Protein AF-A0A679FRN0-F1 (afdb_monomer_lite)

Sequence (194 aa):
MDNYRKKMFRGAKIEDCILEFENNERQAKIKKEEVKDKCEKRFYEGLSLAYRLVSQKLRWEFDYKKEEWEKNIVNKIEKIIKQIEEFELNSSSQKPIIELEKEHNIPISLQVGQYKGMALGYSSIRNKLEKELSQRRGKEKIGEIIADCIDEFEFISDYYRKEIEKAEDDFIKGFLGGNLIAYQNVLKQLKLEV

pLDDT: mean 76.05, std 15.05, range [35.38, 95.44]

Secondary structure (DSSP, 8-state):
-------EETTEEHHHHHHHHHHHHHHHHHHHHH---HHHHHHHHHHHHHHHHHHHHHHHHHT---HHHHHHHHHHHHHHHHHHHHHHHHTTTS--S------TTS-HHHHHHHHHHHHHHHHHHHHHHHHHHHHHBTTB-HHHHHHHHHHHHHHHHHHHHHHHHH--SHHHHHHHHHHHHHHHHHHHHHHT--

Structure (mmCIF, N/CA/C/O backbone):
data_AF-A0A679FRN0-F1
#
_entry.id   AF-A0A679FRN0-F1
#
loop_
_atom_site.group_PDB
_atom_site.id
_atom_site.type_symbol
_atom_site.label_atom_id
_atom_site.label_alt_id
_atom_site.label_comp_id
_atom_site.label_asym_id
_atom_site.label_entity_id
_atom_site.label_seq_id
_atom_site.pdbx_PDB_ins_code
_atom_site.Cartn_x
_atom_site.Cartn_y
_atom_site.Cartn_z
_atom_site.occupancy
_atom_site.B_iso_or_equiv
_atom_site.auth_seq_id
_atom_site.auth_comp_id
_atom_site.auth_asym_id
_atom_site.auth_atom_id
_atom_site.pdbx_PDB_model_num
ATOM 1 N N . MET A 1 1 ? -23.141 13.955 23.562 1.00 35.38 1 MET A N 1
ATOM 2 C CA . MET A 1 1 ? -22.957 12.506 23.841 1.00 35.38 1 MET A CA 1
ATOM 3 C C . MET A 1 1 ? -23.678 11.799 22.714 1.00 35.38 1 MET A C 1
ATOM 5 O O . MET A 1 1 ? -24.841 11.446 22.857 1.00 35.38 1 MET A O 1
ATOM 9 N N . ASP A 1 2 ? -23.037 11.696 21.556 1.00 36.91 2 ASP A N 1
ATOM 10 C CA . ASP A 1 2 ? -23.774 11.442 20.321 1.00 36.91 2 ASP A CA 1
ATOM 11 C C . ASP A 1 2 ? -23.475 10.049 19.794 1.00 36.91 2 ASP A C 1
ATOM 13 O O . ASP A 1 2 ? -22.492 9.787 19.112 1.00 36.91 2 ASP A O 1
ATOM 17 N N . ASN A 1 3 ? -24.362 9.149 20.215 1.00 39.47 3 ASN A N 1
ATOM 18 C CA . ASN A 1 3 ? -24.897 8.043 19.435 1.00 39.47 3 ASN A CA 1
ATOM 19 C C . ASN A 1 3 ? -23.865 7.229 18.632 1.00 39.47 3 ASN A C 1
ATOM 21 O O . ASN A 1 3 ? -23.936 7.116 17.407 1.00 39.47 3 ASN A O 1
ATOM 25 N N . TYR A 1 4 ? -22.958 6.570 19.361 1.00 48.25 4 TYR A N 1
ATOM 26 C CA . TYR A 1 4 ? -22.312 5.333 18.920 1.00 48.25 4 TYR A CA 1
ATOM 27 C C . TYR A 1 4 ? -23.417 4.317 18.583 1.00 48.25 4 TYR A C 1
ATOM 29 O O . TYR A 1 4 ? -23.874 3.559 19.443 1.00 48.25 4 TYR A O 1
ATOM 37 N N . ARG A 1 5 ? -23.911 4.307 17.338 1.00 45.19 5 ARG A N 1
ATOM 38 C CA . ARG A 1 5 ? -24.699 3.178 16.834 1.00 45.19 5 ARG A CA 1
ATOM 39 C C . ARG A 1 5 ? -23.774 1.969 16.898 1.00 45.19 5 ARG A C 1
ATOM 41 O O . ARG A 1 5 ? -22.944 1.796 16.013 1.00 45.19 5 ARG A O 1
ATOM 48 N N . LYS A 1 6 ? -23.908 1.168 17.960 1.00 54.50 6 LYS A N 1
ATOM 49 C CA . LYS A 1 6 ? -23.247 -0.128 18.145 1.00 54.50 6 LYS A CA 1
ATOM 50 C C . LYS A 1 6 ? -23.623 -1.026 16.974 1.00 54.50 6 LYS A C 1
ATOM 52 O O . LYS A 1 6 ? -24.604 -1.765 17.031 1.00 54.50 6 LYS A O 1
ATOM 57 N N . LYS A 1 7 ? -22.884 -0.914 15.873 1.00 62.53 7 LYS A N 1
ATOM 58 C CA . LYS A 1 7 ? -23.009 -1.834 14.754 1.00 62.53 7 LYS A CA 1
ATOM 59 C C . LYS A 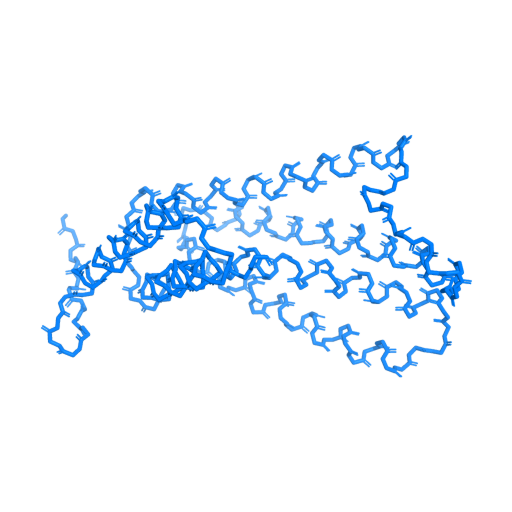1 7 ? -22.523 -3.189 15.273 1.00 62.53 7 LYS A C 1
ATOM 61 O O . LYS A 1 7 ? -21.458 -3.292 15.883 1.00 62.53 7 LYS A O 1
ATOM 66 N N . MET A 1 8 ? -23.367 -4.200 15.119 1.00 61.75 8 MET A N 1
ATOM 67 C CA . MET A 1 8 ? -23.075 -5.571 15.518 1.00 61.75 8 MET A CA 1
ATOM 68 C C . MET A 1 8 ? -22.690 -6.362 14.272 1.00 61.75 8 MET A C 1
ATOM 70 O O . MET A 1 8 ? -23.358 -6.255 13.244 1.00 61.75 8 MET A O 1
ATOM 74 N N . PHE A 1 9 ? -21.644 -7.174 14.362 1.00 60.06 9 PHE A N 1
ATOM 75 C CA . PHE A 1 9 ? -21.277 -8.138 13.334 1.00 60.06 9 PHE A CA 1
ATOM 76 C C . PHE A 1 9 ? -21.664 -9.527 13.835 1.00 60.06 9 PHE A C 1
ATOM 78 O O . PHE A 1 9 ? -21.111 -10.015 14.817 1.00 60.06 9 PHE A O 1
ATOM 85 N N . ARG A 1 10 ? -22.670 -10.146 13.200 1.00 64.44 10 ARG A N 1
ATOM 86 C CA . ARG A 1 10 ? -23.194 -11.479 13.574 1.00 64.44 10 ARG A CA 1
ATOM 87 C C . ARG A 1 10 ? -23.551 -11.626 15.068 1.00 64.44 10 ARG A C 1
ATOM 89 O O . ARG A 1 10 ? -23.379 -12.691 15.645 1.00 64.44 10 ARG A O 1
ATOM 96 N N . GLY A 1 11 ? -24.045 -10.553 15.691 1.00 66.75 11 GLY A N 1
ATOM 97 C CA . GLY A 1 11 ? -24.430 -10.534 17.110 1.00 66.75 11 GLY A CA 1
ATOM 98 C C . GLY A 1 11 ? -23.310 -10.167 18.093 1.00 66.75 11 GLY A C 1
ATOM 99 O O . GLY A 1 11 ? -23.603 -9.935 19.261 1.00 66.75 11 GLY A O 1
ATOM 100 N N . ALA A 1 12 ? -22.059 -10.036 17.639 1.00 72.69 12 ALA A N 1
ATOM 101 C CA . ALA A 1 12 ? -20.957 -9.496 18.435 1.00 72.69 12 ALA A CA 1
ATOM 102 C C . ALA A 1 12 ? -20.813 -7.983 18.210 1.00 72.69 12 ALA A C 1
ATOM 104 O O . ALA A 1 12 ? -21.045 -7.486 17.102 1.00 72.69 12 ALA A O 1
ATOM 105 N N . LYS A 1 13 ? -20.427 -7.224 19.243 1.00 76.88 13 LYS A N 1
ATOM 106 C CA . LYS A 1 13 ? -20.098 -5.805 19.052 1.00 76.88 13 LYS A CA 1
ATOM 107 C C . LYS A 1 13 ? -18.796 -5.705 18.275 1.00 76.88 13 LYS A C 1
ATOM 109 O O . LYS A 1 13 ? -17.812 -6.353 18.610 1.00 76.88 13 LYS A O 1
ATOM 114 N N . ILE A 1 14 ? -18.783 -4.844 17.268 1.00 74.88 14 ILE A N 1
ATOM 115 C CA . ILE A 1 14 ? -17.620 -4.686 16.389 1.00 74.88 14 ILE A CA 1
ATOM 116 C C . ILE A 1 14 ? -16.422 -4.111 17.142 1.00 74.88 14 ILE A C 1
ATOM 118 O O . ILE A 1 14 ? -15.292 -4.493 16.867 1.00 74.88 14 ILE A O 1
ATOM 122 N N . GLU A 1 15 ? -16.685 -3.274 18.144 1.00 71.50 15 GLU A N 1
ATOM 123 C CA . GLU A 1 15 ? -15.720 -2.849 19.163 1.00 71.50 15 GLU A CA 1
ATOM 124 C C . GLU A 1 15 ? -14.961 -4.031 19.777 1.00 71.50 15 GLU A C 1
ATOM 126 O O . GLU A 1 15 ? -13.731 -4.057 19.757 1.00 71.50 15 GLU A O 1
ATOM 131 N N . ASP A 1 16 ? -15.703 -5.021 20.273 1.00 78.38 16 ASP A N 1
ATOM 132 C CA . ASP A 1 16 ? -15.145 -6.185 20.956 1.00 78.38 16 ASP A CA 1
ATOM 133 C C . ASP A 1 16 ? -14.341 -7.041 19.963 1.00 78.38 16 ASP A C 1
ATOM 135 O O . ASP A 1 16 ? -13.221 -7.446 20.267 1.00 78.38 16 ASP A O 1
ATOM 139 N N . CYS A 1 17 ? -14.843 -7.214 18.732 1.00 81.69 17 CYS A N 1
ATOM 140 C CA . CYS A 1 17 ? -14.116 -7.915 17.669 1.00 81.69 17 CYS A CA 1
ATOM 141 C C . CYS A 1 17 ? -12.803 -7.211 17.294 1.00 81.69 17 CYS A C 1
ATOM 143 O O . CYS A 1 17 ? -11.773 -7.863 17.139 1.00 81.69 17 CYS A O 1
ATOM 145 N N . ILE A 1 18 ? -12.811 -5.882 17.149 1.00 80.88 18 ILE A N 1
ATOM 146 C CA . ILE A 1 18 ? -11.605 -5.105 16.832 1.00 80.88 18 ILE A CA 1
ATOM 147 C C . ILE A 1 18 ? -10.568 -5.266 17.948 1.00 80.88 18 ILE A C 1
ATOM 149 O O . ILE A 1 18 ? -9.398 -5.516 17.655 1.00 80.88 18 ILE A O 1
ATOM 153 N N . LEU A 1 19 ? -10.986 -5.155 19.212 1.00 82.12 19 LEU A N 1
ATOM 154 C CA . LEU A 1 19 ? -10.101 -5.323 20.368 1.00 82.12 19 LEU A CA 1
ATOM 155 C C . LEU A 1 19 ? -9.529 -6.742 20.455 1.00 82.12 19 LEU A C 1
ATOM 157 O O . LEU A 1 19 ? -8.352 -6.912 20.774 1.00 82.12 19 LEU A O 1
ATOM 161 N N . GLU A 1 20 ? -10.333 -7.754 20.137 1.00 86.44 20 GLU A N 1
ATOM 162 C CA . GLU A 1 20 ? -9.897 -9.147 20.099 1.00 86.44 20 GLU A CA 1
ATOM 163 C C . GLU A 1 20 ? -8.847 -9.379 19.005 1.00 86.44 20 GLU A C 1
ATOM 165 O O . GLU A 1 20 ? -7.795 -9.964 19.273 1.00 86.44 20 GLU A O 1
ATOM 170 N N . PHE A 1 21 ? -9.064 -8.851 17.797 1.00 87.75 21 PHE A N 1
ATOM 171 C CA . PHE A 1 21 ? -8.076 -8.934 16.721 1.00 87.75 21 PHE A CA 1
ATOM 172 C C . PHE A 1 21 ? -6.778 -8.195 17.063 1.00 87.75 21 PHE A C 1
ATOM 174 O O . PHE A 1 21 ? -5.697 -8.712 16.793 1.00 87.75 21 PHE A O 1
ATOM 181 N N . GLU A 1 22 ? -6.846 -7.035 17.715 1.00 84.62 22 GLU A N 1
ATOM 182 C CA . GLU A 1 22 ? -5.648 -6.326 18.188 1.00 84.62 22 GLU A CA 1
ATOM 183 C C . GLU A 1 22 ? -4.901 -7.094 19.279 1.00 84.62 22 GLU A C 1
ATOM 185 O O . GLU A 1 22 ? -3.668 -7.109 19.305 1.00 84.62 22 GLU A O 1
ATOM 190 N N . ASN A 1 23 ? -5.627 -7.752 20.182 1.00 88.44 23 ASN A N 1
ATOM 191 C CA . ASN A 1 23 ? -5.014 -8.614 21.182 1.00 88.44 23 ASN A CA 1
ATOM 192 C C . ASN A 1 23 ? -4.315 -9.807 20.515 1.00 88.44 23 ASN A C 1
ATOM 194 O O . ASN A 1 23 ? -3.153 -10.084 20.812 1.00 88.44 23 ASN A O 1
ATOM 198 N N . ASN A 1 24 ? -4.973 -10.455 19.555 1.00 88.62 24 ASN A N 1
ATOM 199 C CA . ASN A 1 24 ? -4.410 -11.577 18.807 1.00 88.62 24 ASN A CA 1
ATOM 200 C C . ASN A 1 24 ? -3.200 -11.162 17.954 1.00 88.62 24 ASN A C 1
ATOM 202 O O . ASN A 1 24 ? -2.227 -11.914 17.872 1.00 88.62 24 ASN A O 1
ATOM 206 N N . GLU A 1 25 ? -3.194 -9.946 17.395 1.00 88.69 25 GLU A N 1
ATOM 207 C CA . GLU A 1 25 ? -2.018 -9.366 16.736 1.00 88.69 25 GLU A CA 1
ATOM 208 C C . GLU A 1 25 ? -0.831 -9.263 17.707 1.00 88.69 25 GLU A C 1
ATOM 210 O O . GLU A 1 25 ? 0.280 -9.673 17.357 1.00 88.69 25 GLU A O 1
ATOM 215 N N . ARG A 1 26 ? -1.040 -8.732 18.922 1.00 87.00 26 ARG A N 1
ATOM 216 C CA . ARG A 1 26 ? 0.028 -8.611 19.934 1.00 87.00 26 ARG A CA 1
ATOM 217 C C . ARG A 1 26 ? 0.546 -9.975 20.369 1.00 87.00 26 ARG A C 1
ATOM 219 O O . ARG A 1 26 ? 1.755 -10.162 20.434 1.00 87.00 26 ARG A O 1
ATOM 226 N N . GLN A 1 27 ? -0.349 -10.931 20.604 1.00 88.38 27 GLN A N 1
ATOM 227 C CA . GLN A 1 27 ? 0.035 -12.298 20.958 1.00 88.38 27 GLN A CA 1
ATOM 228 C C . GLN A 1 27 ? 0.845 -12.964 19.839 1.00 88.38 27 GLN A C 1
ATOM 230 O O . GLN A 1 27 ? 1.837 -13.632 20.115 1.00 88.38 27 GLN A O 1
ATOM 235 N N . ALA A 1 28 ? 0.487 -12.736 18.571 1.00 87.31 28 ALA A N 1
ATOM 236 C CA . ALA A 1 28 ? 1.267 -13.225 17.436 1.00 87.31 28 ALA A CA 1
ATOM 237 C C . ALA A 1 28 ? 2.674 -12.599 17.382 1.00 87.31 28 ALA A C 1
ATOM 239 O O . ALA A 1 28 ? 3.635 -13.300 17.075 1.00 87.31 28 ALA A O 1
ATOM 240 N N . LYS A 1 29 ? 2.824 -11.313 17.733 1.00 86.44 29 LYS A N 1
ATOM 241 C CA . LYS A 1 29 ? 4.143 -10.657 17.821 1.00 86.44 29 LYS A CA 1
ATOM 242 C C . LYS A 1 29 ? 5.004 -11.223 18.947 1.00 86.44 29 LYS A C 1
ATOM 244 O O . LYS A 1 29 ? 6.162 -11.533 18.700 1.00 86.44 29 LYS A O 1
ATOM 249 N N . ILE A 1 30 ? 4.432 -11.420 20.133 1.00 88.19 30 ILE A N 1
ATOM 250 C CA . ILE A 1 30 ? 5.143 -12.020 21.273 1.00 88.19 30 ILE A CA 1
ATOM 251 C C . ILE A 1 30 ? 5.619 -13.431 20.904 1.00 88.19 30 ILE A C 1
ATOM 253 O O . ILE A 1 30 ? 6.802 -13.740 21.011 1.00 88.19 30 ILE A O 1
ATOM 257 N N . LYS A 1 31 ? 4.735 -14.258 20.333 1.00 87.12 31 LYS A N 1
ATOM 258 C CA . LYS A 1 31 ? 5.096 -15.614 19.889 1.00 87.12 31 LYS A CA 1
ATOM 259 C C . LYS A 1 31 ? 6.160 -15.620 18.791 1.00 87.12 31 LYS A C 1
ATOM 261 O O . LYS A 1 31 ? 7.028 -16.486 18.792 1.00 87.12 31 LYS A O 1
ATOM 266 N N . LYS A 1 32 ? 6.148 -14.645 17.874 1.00 85.75 32 LYS A N 1
ATOM 267 C CA . LYS A 1 32 ? 7.213 -14.481 16.868 1.00 85.75 32 LYS A CA 1
ATOM 268 C C . LYS A 1 32 ? 8.586 -14.268 17.521 1.00 85.75 32 LYS A C 1
ATOM 270 O O . LYS A 1 32 ? 9.586 -14.750 16.987 1.00 85.75 32 LYS A O 1
ATOM 275 N N . GLU A 1 33 ? 8.646 -13.535 18.630 1.00 84.75 33 GLU A N 1
A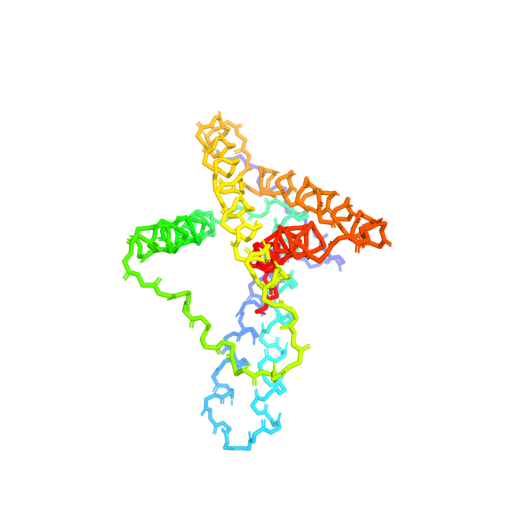TOM 276 C CA . GLU A 1 33 ? 9.892 -13.250 19.352 1.00 84.75 33 GLU A CA 1
ATOM 277 C C . GLU A 1 33 ? 10.389 -14.455 20.165 1.00 84.75 33 GLU A C 1
ATOM 279 O O . GLU A 1 33 ? 11.595 -14.698 20.218 1.00 84.75 33 GLU A O 1
ATOM 284 N N . GLU A 1 34 ? 9.478 -15.248 20.733 1.00 87.06 34 GLU A N 1
ATOM 285 C CA . GLU A 1 34 ? 9.798 -16.438 21.541 1.00 87.06 34 GLU A CA 1
ATOM 286 C C . GLU A 1 34 ? 10.285 -17.635 20.707 1.00 87.06 34 GLU A C 1
ATOM 288 O O . GLU A 1 34 ? 11.082 -18.460 21.164 1.00 87.06 34 GLU A O 1
ATOM 293 N N . VAL A 1 35 ? 9.815 -17.739 19.467 1.00 86.38 35 VAL A N 1
ATOM 294 C CA . VAL A 1 35 ? 10.106 -18.863 18.576 1.00 86.38 35 VAL A CA 1
ATOM 295 C C . VAL A 1 35 ? 11.519 -18.760 18.002 1.00 86.38 35 VAL A C 1
ATOM 297 O O . VAL A 1 35 ? 11.954 -17.705 17.544 1.00 86.38 35 VAL A O 1
ATOM 300 N N . LYS A 1 36 ? 12.249 -19.882 17.962 1.00 80.62 36 LYS A N 1
ATOM 301 C CA . LYS A 1 36 ? 13.586 -19.961 17.339 1.00 80.62 36 LYS A CA 1
ATOM 302 C C . LYS A 1 36 ? 13.542 -20.405 15.877 1.00 80.62 36 LYS A C 1
ATOM 304 O O . LYS A 1 36 ? 14.418 -20.009 15.109 1.00 80.62 36 LYS A O 1
ATOM 309 N N . ASP A 1 37 ? 12.530 -21.183 15.494 1.00 91.00 37 ASP A N 1
ATOM 310 C CA . ASP A 1 37 ? 12.390 -21.703 14.136 1.00 91.00 37 ASP A CA 1
ATOM 311 C C . ASP A 1 37 ? 11.988 -20.618 13.118 1.00 91.00 37 ASP A C 1
ATOM 313 O O . ASP A 1 37 ? 11.179 -19.726 13.384 1.00 91.00 37 ASP A O 1
ATOM 317 N N . LYS A 1 38 ? 12.567 -20.690 11.916 1.00 85.19 38 LYS A N 1
ATOM 318 C CA . LYS A 1 38 ? 12.371 -19.688 10.859 1.00 85.19 38 LYS A CA 1
ATOM 319 C C . LYS A 1 38 ? 11.006 -19.821 10.177 1.00 85.19 38 LYS A C 1
ATOM 321 O O . LYS A 1 38 ? 10.452 -18.801 9.760 1.00 85.19 38 LYS A O 1
ATOM 326 N N . CYS A 1 39 ? 10.470 -21.035 10.043 1.00 83.75 39 CYS A N 1
ATOM 327 C CA . CYS A 1 39 ? 9.163 -21.248 9.420 1.00 83.75 39 CYS A CA 1
ATOM 328 C C . CYS A 1 39 ? 8.045 -20.784 10.350 1.00 83.75 39 CYS A C 1
ATOM 330 O O . CYS A 1 39 ? 7.174 -20.022 9.927 1.00 83.75 39 CYS A O 1
ATOM 332 N N . GLU A 1 40 ? 8.120 -21.143 11.628 1.00 83.56 40 GLU A N 1
ATOM 333 C CA . GLU A 1 40 ? 7.159 -20.675 12.626 1.00 83.56 40 GLU A CA 1
ATOM 334 C C . GLU A 1 40 ? 7.191 -19.146 12.792 1.00 83.56 40 GLU A C 1
ATOM 336 O O . GLU A 1 40 ? 6.134 -18.517 12.856 1.00 83.56 40 GLU A O 1
ATOM 341 N N . LYS A 1 41 ? 8.367 -18.501 12.744 1.00 84.69 41 LYS A N 1
ATOM 342 C CA . LYS A 1 41 ? 8.452 -17.026 12.727 1.00 84.69 41 LYS A CA 1
ATOM 343 C C . LYS A 1 41 ? 7.660 -16.393 11.586 1.00 84.69 41 LYS A C 1
ATOM 345 O O . LYS A 1 41 ? 6.948 -15.415 11.809 1.00 84.69 41 LYS A O 1
ATOM 350 N N . ARG A 1 42 ? 7.777 -16.944 10.373 1.00 80.69 42 ARG A N 1
ATOM 351 C CA . ARG A 1 42 ? 7.035 -16.464 9.195 1.00 80.69 42 ARG A CA 1
ATOM 352 C C . ARG A 1 42 ? 5.535 -16.707 9.332 1.00 80.69 42 ARG A C 1
ATOM 354 O O . ARG A 1 42 ? 4.742 -15.865 8.925 1.00 80.69 42 ARG A O 1
ATOM 361 N N . PHE A 1 43 ? 5.144 -17.823 9.939 1.00 87.25 43 PHE A N 1
ATOM 362 C CA . PHE A 1 43 ? 3.744 -18.114 10.228 1.00 87.25 43 PHE A CA 1
ATOM 363 C C . PHE A 1 43 ? 3.134 -17.083 11.192 1.00 87.25 43 PHE A C 1
ATOM 365 O O . PHE A 1 43 ? 2.089 -16.504 10.892 1.00 87.25 43 PHE A O 1
ATOM 372 N N . TYR A 1 44 ? 3.812 -16.780 12.304 1.00 85.94 44 TYR A N 1
ATOM 373 C CA . TYR A 1 44 ? 3.351 -15.762 13.257 1.00 85.94 44 TYR A CA 1
ATOM 374 C C . TYR A 1 44 ? 3.365 -14.344 12.678 1.00 85.94 44 TYR A C 1
ATOM 376 O O . TYR A 1 44 ? 2.500 -13.532 13.005 1.00 85.94 44 TYR A O 1
ATOM 384 N N . GLU A 1 45 ? 4.298 -14.050 11.777 1.00 81.88 45 GLU A N 1
ATOM 385 C CA . GLU A 1 45 ? 4.303 -12.808 11.006 1.00 81.88 45 GLU A CA 1
ATOM 386 C C . GLU A 1 45 ? 3.077 -12.692 10.089 1.00 81.88 45 GLU A C 1
ATOM 388 O O . GLU A 1 45 ? 2.393 -11.668 10.119 1.00 81.88 45 GLU A O 1
ATOM 393 N N . GLY A 1 46 ? 2.737 -13.760 9.360 1.00 84.19 46 GLY A N 1
ATOM 394 C CA . GLY A 1 46 ? 1.524 -13.826 8.543 1.00 84.19 46 GLY A CA 1
ATOM 395 C C . GLY A 1 46 ? 0.241 -13.693 9.369 1.00 84.19 46 GLY A C 1
ATOM 396 O O . GLY A 1 46 ? -0.664 -12.952 8.990 1.00 84.19 46 GLY A O 1
ATOM 397 N N . LEU A 1 47 ? 0.176 -14.336 10.539 1.00 86.88 47 LEU A N 1
ATOM 398 C CA . LEU A 1 47 ? -0.953 -14.198 11.464 1.00 86.88 47 LEU A CA 1
ATOM 399 C C . LEU A 1 47 ? -1.094 -12.776 12.009 1.00 86.88 47 LEU A C 1
ATOM 401 O O . LEU A 1 47 ? -2.198 -12.233 12.034 1.00 86.88 47 LEU A O 1
ATOM 405 N N . SER A 1 48 ? 0.012 -12.156 12.4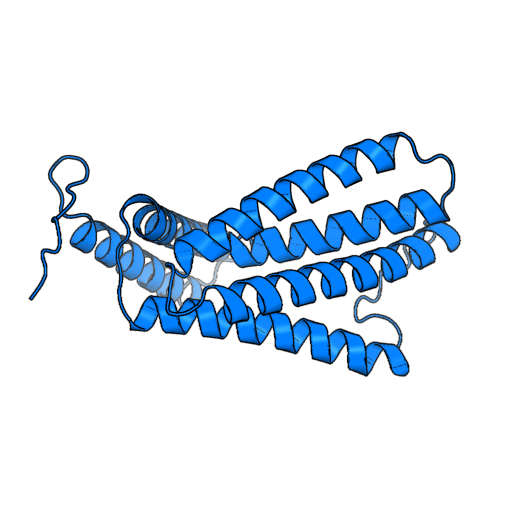31 1.00 86.69 48 SER A N 1
ATOM 406 C CA . SER A 1 48 ? 0.002 -10.771 12.914 1.00 86.69 48 SER A CA 1
ATOM 407 C C . SER A 1 48 ? -0.515 -9.827 11.829 1.00 86.69 48 SER A C 1
ATOM 409 O O . SER A 1 48 ? -1.366 -8.974 12.092 1.00 86.69 48 SER A O 1
ATOM 411 N N . LEU A 1 49 ? -0.062 -10.033 10.590 1.00 82.12 49 LEU A N 1
ATOM 412 C CA . LEU A 1 49 ? -0.520 -9.277 9.434 1.00 82.12 49 LEU A CA 1
ATOM 413 C C . LEU A 1 49 ? -2.027 -9.450 9.205 1.00 82.12 49 LEU A C 1
ATOM 415 O O . LEU A 1 49 ? -2.740 -8.455 9.081 1.00 82.12 49 LEU A O 1
ATOM 419 N N . ALA A 1 50 ? -2.519 -10.690 9.208 1.00 83.25 50 ALA A N 1
ATOM 420 C CA . ALA A 1 50 ? -3.928 -10.994 8.982 1.00 83.25 50 ALA A CA 1
ATOM 421 C C . ALA A 1 50 ? -4.842 -10.340 10.032 1.00 83.25 50 ALA A C 1
ATOM 423 O O . ALA A 1 50 ? -5.815 -9.676 9.672 1.00 83.25 50 ALA A O 1
ATOM 424 N N . TYR A 1 51 ? -4.510 -10.451 11.323 1.00 85.31 51 TYR A N 1
ATOM 425 C CA . TYR A 1 51 ? -5.300 -9.827 12.391 1.00 85.31 51 TYR A CA 1
ATOM 426 C C . TYR A 1 51 ? -5.338 -8.302 12.282 1.00 85.31 51 TYR A C 1
ATOM 428 O O . TYR A 1 51 ? -6.391 -7.687 12.471 1.00 85.31 51 TYR A O 1
ATOM 436 N N . ARG A 1 52 ? -4.211 -7.691 11.909 1.00 81.00 52 ARG A N 1
ATOM 437 C CA . ARG A 1 52 ? -4.116 -6.249 11.673 1.00 81.00 52 ARG A CA 1
ATOM 438 C C . ARG A 1 52 ? -4.966 -5.791 10.485 1.00 81.00 52 ARG A C 1
ATOM 440 O O . ARG A 1 52 ? -5.566 -4.721 10.546 1.00 81.00 52 ARG A O 1
ATOM 447 N N . LEU A 1 53 ? -5.018 -6.580 9.412 1.00 80.56 53 LEU A N 1
ATOM 448 C CA . LEU A 1 53 ? -5.830 -6.274 8.230 1.00 80.56 53 LEU A CA 1
ATOM 449 C C . LEU A 1 53 ? -7.325 -6.345 8.551 1.00 80.56 53 LEU A C 1
ATOM 451 O O . LEU A 1 53 ? -8.076 -5.428 8.219 1.00 80.56 53 LEU A O 1
ATOM 455 N N . VAL A 1 54 ? -7.757 -7.397 9.251 1.00 81.88 54 VAL A N 1
ATOM 456 C CA . VAL A 1 54 ? -9.166 -7.570 9.629 1.00 81.88 54 VAL A CA 1
ATOM 457 C C . VAL A 1 54 ? -9.628 -6.450 10.561 1.00 81.88 54 VAL A C 1
ATOM 459 O O . VAL A 1 54 ? -10.688 -5.866 10.331 1.00 81.88 54 VAL A O 1
ATOM 462 N N . SER A 1 55 ? -8.832 -6.092 11.574 1.00 81.06 55 SER A N 1
ATOM 463 C CA . SER A 1 55 ? -9.194 -5.017 12.505 1.00 81.06 55 SER A CA 1
ATOM 464 C C . SER A 1 55 ? -9.341 -3.667 11.800 1.00 81.06 55 SER A C 1
ATOM 466 O O . SER A 1 55 ? -10.247 -2.901 12.121 1.00 81.06 55 SER A O 1
ATOM 468 N N . GLN A 1 56 ? -8.511 -3.380 10.797 1.00 73.69 56 GLN A N 1
ATOM 469 C CA . GLN A 1 56 ? -8.605 -2.137 10.032 1.00 73.69 56 GLN A CA 1
ATOM 470 C C . GLN A 1 56 ? -9.759 -2.114 9.052 1.00 73.69 56 GLN A C 1
ATOM 472 O O . GLN A 1 56 ? -10.457 -1.107 8.985 1.00 73.69 56 GLN A O 1
ATOM 477 N N . LYS A 1 57 ? -10.017 -3.227 8.365 1.00 79.50 57 LYS A N 1
ATOM 478 C CA . LYS A 1 57 ? -11.189 -3.344 7.502 1.00 79.50 57 LYS A CA 1
ATOM 479 C C . LYS A 1 57 ? -12.477 -3.111 8.291 1.00 79.50 57 LYS A C 1
ATOM 481 O O . LYS A 1 57 ? -13.325 -2.339 7.861 1.00 79.50 57 LYS A O 1
ATOM 486 N N . LEU A 1 58 ? -12.577 -3.684 9.493 1.00 75.12 58 LEU A N 1
ATOM 487 C CA . LEU A 1 58 ? -13.701 -3.427 10.394 1.00 75.12 58 LEU A CA 1
ATOM 488 C C . LEU A 1 58 ? -13.771 -1.957 10.835 1.00 75.12 58 LEU A C 1
ATOM 490 O O . LEU A 1 58 ? -14.858 -1.388 10.898 1.00 75.12 58 LEU A O 1
ATOM 494 N N . ARG A 1 59 ? -12.632 -1.312 11.107 1.00 73.75 59 ARG A N 1
ATOM 495 C CA . ARG A 1 59 ? -12.598 0.123 11.443 1.00 73.75 59 ARG A CA 1
ATOM 496 C C . ARG A 1 59 ? -13.094 0.997 10.292 1.00 73.75 59 ARG A C 1
ATOM 498 O O . ARG A 1 59 ? -13.837 1.940 10.552 1.00 73.75 59 ARG A O 1
ATOM 505 N N . TRP A 1 60 ? -12.721 0.669 9.057 1.00 68.38 60 TRP A N 1
ATOM 506 C CA . TRP A 1 60 ? -13.142 1.385 7.852 1.00 68.38 60 TRP A CA 1
ATOM 507 C C . TRP A 1 60 ? -14.624 1.166 7.536 1.00 68.38 60 TRP A C 1
ATOM 509 O O . TRP A 1 60 ? -15.370 2.135 7.439 1.00 68.38 60 TRP A O 1
ATOM 519 N N . GLU A 1 61 ? -15.082 -0.086 7.451 1.00 68.50 61 GLU A N 1
ATOM 520 C CA . GLU A 1 61 ? -16.471 -0.410 7.080 1.00 68.50 61 GLU A CA 1
ATOM 521 C C . GLU A 1 61 ? -17.495 0.056 8.127 1.00 68.50 61 GLU A C 1
ATOM 523 O O . GLU A 1 61 ? -18.628 0.435 7.803 1.00 68.50 61 GLU A O 1
ATOM 528 N N . PHE A 1 62 ? -17.117 0.029 9.407 1.00 65.25 62 PHE A N 1
ATOM 529 C CA . PHE A 1 62 ? -18.037 0.324 10.502 1.00 65.25 62 PHE A CA 1
ATOM 530 C C . PHE A 1 62 ? -17.841 1.703 11.128 1.00 65.25 62 PHE A C 1
ATOM 532 O O . PHE A 1 62 ? -18.625 2.053 12.011 1.00 65.25 62 PHE A O 1
ATOM 539 N N . ASP A 1 63 ? -16.910 2.506 10.602 1.00 56.81 63 ASP A N 1
ATOM 540 C CA . ASP A 1 63 ? -16.608 3.871 11.047 1.00 56.81 63 ASP A CA 1
ATOM 541 C C . ASP A 1 63 ? -16.272 3.943 12.549 1.00 56.81 63 ASP A C 1
ATOM 543 O O . ASP A 1 63 ? -16.793 4.764 13.309 1.00 56.81 63 ASP A O 1
ATOM 547 N N . TYR A 1 64 ? -15.429 3.012 13.007 1.00 60.78 64 TYR A N 1
ATOM 548 C CA . TYR A 1 64 ? -15.037 2.932 14.413 1.00 60.78 64 TYR A CA 1
ATOM 549 C C . TYR A 1 64 ? -13.909 3.928 14.728 1.00 60.78 64 TYR A C 1
ATOM 551 O O . TYR A 1 64 ? -12.737 3.694 14.416 1.00 60.78 64 TYR A O 1
ATOM 559 N N . LYS A 1 65 ? -14.267 5.038 15.386 1.00 55.84 65 LYS A N 1
ATOM 560 C CA . LYS A 1 65 ? -13.375 6.171 15.680 1.00 55.84 65 LYS A CA 1
ATOM 561 C C . LYS A 1 65 ? -12.782 6.106 17.085 1.00 55.84 65 LYS A C 1
ATOM 563 O O . LYS A 1 65 ? -13.370 6.592 18.050 1.00 55.84 65 LYS A O 1
ATOM 568 N N . LYS A 1 66 ? -11.564 5.573 17.198 1.00 59.91 66 LYS A N 1
ATOM 569 C CA . LYS A 1 66 ? -10.705 5.827 18.365 1.00 59.91 66 LYS A CA 1
ATOM 570 C C . LYS A 1 66 ? -9.769 6.983 18.008 1.00 59.91 66 LYS A C 1
ATOM 572 O O . LYS A 1 66 ? -9.025 6.852 17.042 1.00 59.91 66 LYS A O 1
ATOM 577 N N . GLU A 1 67 ? -9.761 8.072 18.779 1.00 59.19 67 GLU A N 1
ATOM 578 C CA . GLU A 1 67 ? -8.874 9.236 18.544 1.00 59.19 67 GLU A CA 1
ATOM 579 C C . GLU A 1 67 ? -7.397 8.831 18.381 1.00 59.19 67 GLU A C 1
ATOM 581 O O . GLU A 1 67 ? -6.646 9.398 17.593 1.00 59.19 67 GLU A O 1
ATOM 586 N N . GLU A 1 68 ? -6.981 7.798 19.110 1.00 60.78 68 GLU A N 1
ATOM 587 C CA . GLU A 1 68 ? -5.644 7.211 19.039 1.00 60.78 68 GLU A CA 1
ATOM 588 C C . GLU A 1 68 ? -5.347 6.549 17.680 1.00 60.78 68 GLU A C 1
ATOM 590 O O . GLU A 1 68 ? -4.223 6.606 17.192 1.00 60.78 68 GLU A O 1
ATOM 595 N N . TRP A 1 69 ? -6.351 5.956 17.028 1.00 61.38 69 TRP A N 1
ATOM 596 C CA . TRP A 1 69 ? -6.206 5.346 15.704 1.00 61.38 69 TRP A CA 1
ATOM 597 C C . TRP A 1 69 ? -6.097 6.399 14.599 1.00 61.38 69 TRP A C 1
ATOM 599 O O . TRP A 1 69 ? -5.239 6.267 13.728 1.00 61.38 69 TRP A O 1
ATOM 609 N N . GLU A 1 70 ? -6.893 7.469 14.668 1.00 60.38 70 GLU A N 1
ATOM 610 C CA . GLU A 1 70 ? -6.777 8.597 13.733 1.00 60.38 70 GLU A CA 1
ATOM 611 C C . GLU A 1 70 ? -5.394 9.247 13.842 1.00 60.38 70 GLU A C 1
ATOM 613 O O . GLU A 1 70 ? -4.719 9.428 12.830 1.00 60.38 70 GLU A O 1
ATOM 618 N N . LYS A 1 71 ? -4.913 9.488 15.071 1.00 66.75 71 LYS A N 1
ATOM 619 C CA . LYS A 1 71 ? -3.536 9.946 15.318 1.00 66.75 71 LYS A CA 1
ATOM 620 C C . LYS A 1 71 ? -2.503 8.978 14.739 1.00 66.75 71 LYS A C 1
ATOM 622 O O . LYS A 1 71 ? -1.553 9.418 14.102 1.00 66.75 71 LYS A O 1
ATOM 627 N N . ASN A 1 72 ? -2.688 7.668 14.901 1.00 66.38 72 ASN A N 1
ATOM 628 C CA . ASN A 1 72 ? -1.765 6.667 14.362 1.00 66.38 72 ASN A CA 1
ATOM 629 C C . ASN A 1 72 ? -1.726 6.638 12.828 1.00 66.38 72 ASN A C 1
ATOM 631 O O . ASN A 1 72 ? -0.652 6.436 12.263 1.00 66.38 72 ASN A O 1
ATOM 635 N N . ILE A 1 73 ? -2.859 6.832 12.149 1.00 64.19 73 ILE A N 1
ATOM 636 C CA . ILE A 1 73 ? -2.901 6.914 10.682 1.00 64.19 73 ILE A CA 1
ATOM 637 C C . ILE A 1 73 ? -2.266 8.205 10.192 1.00 64.19 73 ILE A C 1
ATOM 639 O O . ILE A 1 73 ? -1.427 8.152 9.298 1.00 64.19 73 ILE A O 1
ATOM 643 N N . VAL A 1 74 ? -2.596 9.339 10.809 1.00 66.44 74 VAL A N 1
ATOM 644 C CA . VAL A 1 74 ? -1.977 10.627 10.474 1.00 66.44 74 VAL A CA 1
ATOM 645 C C . VAL A 1 74 ? -0.463 10.545 10.648 1.00 66.44 74 VAL A C 1
ATOM 647 O O . VAL A 1 74 ? 0.262 10.828 9.705 1.00 66.44 74 VAL A O 1
ATOM 650 N N . ASN A 1 75 ? 0.018 10.017 11.777 1.00 73.06 75 ASN A N 1
ATOM 651 C CA . ASN A 1 75 ? 1.448 9.818 12.020 1.00 73.06 75 ASN A CA 1
ATOM 652 C C . ASN A 1 75 ? 2.101 8.874 10.996 1.00 73.06 75 ASN A C 1
ATOM 654 O O . ASN A 1 75 ? 3.274 9.035 10.669 1.00 73.06 75 ASN A O 1
ATOM 658 N N . LYS A 1 76 ? 1.386 7.850 10.507 1.00 70.81 76 LYS A N 1
ATOM 659 C CA . LYS A 1 76 ? 1.893 6.983 9.432 1.00 70.81 76 LYS A CA 1
ATOM 660 C C . LYS A 1 76 ? 2.012 7.751 8.126 1.00 70.81 76 LYS A C 1
ATOM 662 O O . LYS A 1 76 ? 3.049 7.654 7.487 1.00 70.81 76 LYS A O 1
ATOM 667 N N . ILE A 1 77 ? 0.993 8.517 7.753 1.00 69.31 77 ILE A N 1
ATOM 668 C CA . ILE A 1 77 ? 1.016 9.309 6.523 1.00 69.31 77 ILE A CA 1
ATOM 669 C C . ILE A 1 77 ? 2.122 10.362 6.594 1.00 69.31 77 ILE A C 1
ATOM 671 O O . ILE A 1 77 ? 2.908 10.473 5.664 1.00 69.31 77 ILE A O 1
ATOM 675 N N . GLU A 1 78 ? 2.261 11.057 7.721 1.00 73.94 78 GLU A N 1
ATOM 676 C CA . GLU A 1 78 ? 3.347 12.014 7.955 1.00 73.94 78 GLU A CA 1
ATOM 677 C C . GLU A 1 78 ? 4.726 11.345 7.868 1.00 73.94 78 GLU A C 1
ATOM 679 O O . GLU A 1 78 ? 5.648 11.914 7.291 1.00 73.94 78 GLU A O 1
ATOM 684 N N . LYS A 1 79 ? 4.880 10.107 8.361 1.00 75.56 79 LYS A N 1
ATOM 685 C CA . LYS A 1 79 ? 6.116 9.329 8.168 1.00 75.56 79 LYS A CA 1
ATOM 686 C C . LYS A 1 79 ? 6.373 8.987 6.705 1.00 75.56 79 LYS A C 1
ATOM 688 O O . LYS A 1 79 ? 7.519 9.075 6.285 1.00 75.56 79 LYS A O 1
ATOM 693 N N . ILE A 1 80 ? 5.344 8.605 5.950 1.00 71.38 80 ILE A N 1
ATOM 694 C CA . ILE A 1 80 ? 5.464 8.315 4.514 1.00 71.38 80 ILE A CA 1
ATOM 695 C C . ILE A 1 80 ? 5.883 9.580 3.766 1.00 71.38 80 ILE A C 1
ATOM 697 O O . ILE A 1 80 ? 6.829 9.539 2.988 1.00 71.38 80 ILE A O 1
ATOM 701 N N . ILE A 1 81 ? 5.237 10.712 4.055 1.00 72.31 81 ILE A N 1
ATOM 702 C CA . ILE A 1 81 ? 5.589 12.019 3.490 1.00 72.31 81 ILE A CA 1
ATOM 703 C C . ILE A 1 81 ? 7.047 12.352 3.812 1.00 72.31 81 ILE A C 1
ATOM 705 O O . ILE A 1 81 ? 7.814 12.634 2.900 1.00 72.31 81 ILE A O 1
ATOM 709 N N . LYS A 1 82 ? 7.461 12.222 5.076 1.00 75.31 82 LYS A N 1
ATOM 710 C CA . LYS A 1 82 ? 8.838 12.498 5.501 1.00 75.31 82 LYS A CA 1
ATOM 711 C C . LYS A 1 82 ? 9.858 11.571 4.844 1.00 75.31 82 LYS A C 1
ATOM 713 O O . LYS A 1 82 ? 10.936 12.015 4.475 1.00 75.31 82 LYS A O 1
ATOM 718 N N . GLN A 1 83 ? 9.530 10.290 4.680 1.00 70.75 83 GLN A N 1
ATOM 719 C CA . GLN A 1 83 ? 10.376 9.356 3.941 1.00 70.75 83 GLN A CA 1
ATOM 720 C C . GLN A 1 83 ? 10.521 9.809 2.490 1.00 70.75 83 GLN A C 1
ATOM 722 O O . GLN A 1 83 ? 11.643 9.879 2.003 1.00 70.75 83 GLN A O 1
ATOM 727 N N . ILE A 1 84 ? 9.420 10.166 1.823 1.00 67.62 84 ILE A N 1
ATOM 728 C CA . ILE A 1 84 ? 9.442 10.697 0.453 1.00 67.62 84 ILE A CA 1
ATOM 729 C C . ILE A 1 84 ? 10.293 11.976 0.377 1.00 67.62 84 ILE A C 1
ATOM 731 O O . ILE A 1 84 ? 11.134 12.076 -0.508 1.00 67.62 84 ILE A O 1
ATOM 735 N N . GLU A 1 85 ? 10.156 12.905 1.325 1.00 68.00 85 GLU A N 1
ATOM 736 C CA . GLU A 1 85 ? 10.978 14.122 1.409 1.00 68.00 85 GLU A CA 1
ATOM 737 C C . GLU A 1 85 ? 12.468 13.819 1.606 1.00 68.00 85 GLU A C 1
ATOM 739 O O . GLU A 1 85 ? 13.321 14.410 0.946 1.00 68.00 85 GLU A O 1
ATOM 744 N N . GLU A 1 86 ? 12.804 12.886 2.498 1.00 69.50 86 GLU A N 1
ATOM 745 C CA . GLU A 1 86 ? 14.181 12.441 2.709 1.00 69.50 86 GLU A CA 1
ATOM 746 C C . GLU A 1 86 ? 14.744 11.774 1.446 1.00 69.50 86 GLU A C 1
ATOM 748 O O . GLU A 1 86 ? 15.909 11.988 1.109 1.00 69.50 86 GLU A O 1
ATOM 753 N N . PHE A 1 87 ? 13.931 11.014 0.707 1.00 62.16 87 PHE A N 1
ATOM 754 C CA . PHE A 1 87 ? 14.310 10.486 -0.603 1.00 62.16 87 PHE A CA 1
ATOM 755 C C . PHE A 1 87 ? 14.571 11.614 -1.610 1.00 62.16 87 PHE A C 1
ATOM 757 O O . PHE A 1 87 ? 15.634 11.606 -2.227 1.00 62.16 87 PHE A O 1
ATOM 764 N N . GLU A 1 88 ? 13.669 12.594 -1.733 1.00 60.38 88 GLU A N 1
ATOM 765 C CA . GLU A 1 88 ? 13.797 13.746 -2.641 1.00 60.38 88 GLU A CA 1
ATOM 766 C C . GLU A 1 88 ? 15.065 14.575 -2.340 1.00 60.38 88 GLU A C 1
ATOM 768 O O . GLU A 1 88 ? 15.845 14.883 -3.249 1.00 60.38 88 GLU A O 1
ATOM 773 N N . LEU A 1 89 ? 15.336 14.862 -1.061 1.00 59.47 89 LEU A N 1
ATOM 774 C CA . LEU A 1 89 ? 16.511 15.619 -0.610 1.00 59.47 89 LEU A CA 1
ATOM 775 C C . LEU A 1 89 ? 17.826 14.863 -0.858 1.00 59.47 89 LEU A C 1
ATOM 777 O O . LEU A 1 89 ? 18.798 15.451 -1.339 1.00 59.47 89 LEU A O 1
ATOM 781 N N . ASN A 1 90 ? 17.859 13.554 -0.594 1.00 54.59 90 ASN A N 1
ATOM 782 C CA . ASN A 1 90 ? 19.060 12.732 -0.776 1.00 54.59 90 ASN A CA 1
ATOM 783 C C . ASN A 1 90 ? 19.352 12.399 -2.253 1.00 54.59 90 ASN A C 1
ATOM 785 O O . ASN A 1 90 ? 20.518 12.216 -2.620 1.00 54.59 90 ASN A O 1
ATOM 789 N N . SER A 1 91 ? 18.343 12.404 -3.134 1.00 49.56 91 SER A N 1
ATOM 790 C CA . SER A 1 91 ? 18.539 12.246 -4.586 1.00 49.56 91 SER A CA 1
ATOM 791 C C . SER A 1 91 ? 19.254 13.421 -5.270 1.00 49.56 91 SER A C 1
ATOM 793 O O . SER A 1 91 ? 19.659 13.290 -6.424 1.00 49.56 91 SER A O 1
ATOM 795 N N . SER A 1 92 ? 19.494 14.530 -4.560 1.00 48.47 92 SER A N 1
ATOM 796 C CA . SER A 1 92 ? 20.343 15.627 -5.052 1.00 48.47 92 SER A CA 1
ATOM 797 C C . SER A 1 92 ? 21.845 15.298 -5.003 1.00 48.47 92 SER A C 1
ATOM 799 O O . SER A 1 92 ? 22.627 15.971 -5.672 1.00 48.47 92 SER A O 1
ATOM 801 N N . SER A 1 93 ? 22.259 14.262 -4.253 1.00 43.91 93 SER A N 1
ATOM 802 C CA . SER A 1 93 ? 23.686 13.977 -4.021 1.00 43.91 93 SER A CA 1
ATOM 803 C C . SER A 1 93 ? 24.098 12.499 -4.038 1.00 43.91 93 SER A C 1
ATOM 805 O O . SER A 1 93 ? 25.301 12.240 -4.065 1.00 43.91 93 SER A O 1
ATOM 807 N N . GLN A 1 94 ? 23.192 11.511 -4.045 1.00 39.56 94 GLN A N 1
ATOM 808 C CA . GLN A 1 94 ? 23.591 10.092 -4.077 1.00 39.56 94 GLN A CA 1
ATOM 809 C C . GLN A 1 94 ? 22.671 9.200 -4.924 1.00 39.56 94 GLN A C 1
ATOM 811 O O . GLN A 1 94 ? 21.473 9.442 -5.059 1.00 39.56 94 GLN A O 1
ATOM 816 N N . LYS A 1 95 ? 23.281 8.151 -5.504 1.00 38.62 95 LYS A N 1
ATOM 817 C CA . LYS A 1 95 ? 22.608 7.057 -6.223 1.00 38.62 95 LYS A CA 1
ATOM 818 C C . LYS A 1 95 ? 21.452 6.486 -5.379 1.00 38.62 95 LYS A C 1
ATOM 820 O O . LYS A 1 95 ? 21.586 6.429 -4.158 1.00 38.62 95 LYS A O 1
ATOM 825 N N . PRO A 1 96 ? 20.352 6.043 -6.014 1.00 41.38 96 PRO A N 1
ATOM 826 C CA . PRO A 1 96 ? 19.187 5.507 -5.316 1.00 41.38 96 PRO A CA 1
ATOM 827 C C . PRO A 1 96 ? 19.572 4.388 -4.335 1.00 41.38 96 PRO A C 1
ATOM 829 O O . PRO A 1 96 ? 20.442 3.575 -4.627 1.00 41.38 96 PRO A O 1
ATOM 832 N N . ILE A 1 97 ? 18.880 4.350 -3.189 1.00 44.97 97 ILE A N 1
ATOM 833 C CA . ILE A 1 97 ? 19.096 3.463 -2.020 1.00 44.97 97 ILE A CA 1
ATOM 834 C C . ILE A 1 97 ? 19.005 1.958 -2.342 1.00 44.97 97 ILE A C 1
ATOM 836 O O . ILE A 1 97 ? 19.358 1.115 -1.523 1.00 44.97 97 ILE A O 1
ATOM 840 N N . ILE A 1 98 ? 18.590 1.605 -3.553 1.00 44.50 98 ILE A N 1
ATOM 841 C CA . ILE A 1 98 ? 18.665 0.241 -4.047 1.00 44.50 98 ILE A CA 1
ATOM 842 C C . ILE A 1 98 ? 19.976 0.160 -4.832 1.00 44.50 98 ILE A C 1
ATOM 844 O O . ILE A 1 98 ? 20.037 0.601 -5.983 1.00 44.50 98 ILE A O 1
ATOM 848 N N . GLU A 1 99 ? 21.017 -0.435 -4.237 1.00 42.44 99 GLU A N 1
ATOM 849 C CA . GLU A 1 99 ? 21.886 -1.280 -5.055 1.00 42.44 99 GLU A CA 1
ATOM 850 C C . GLU A 1 99 ? 20.939 -2.306 -5.669 1.00 42.44 99 GLU A C 1
ATOM 852 O O . GLU A 1 99 ? 20.593 -3.312 -5.053 1.00 42.44 99 GLU A O 1
ATOM 857 N N . LEU A 1 100 ? 20.433 -2.005 -6.871 1.00 44.19 100 LEU A N 1
ATOM 858 C CA . LEU A 1 100 ? 2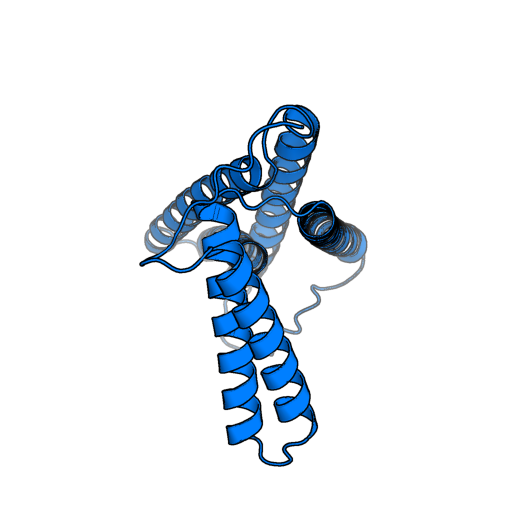0.057 -3.072 -7.767 1.00 44.19 100 LEU A CA 1
ATOM 859 C C . LEU A 1 100 ? 21.358 -3.853 -7.836 1.00 44.19 100 LEU A C 1
ATOM 861 O O . LEU A 1 100 ? 22.357 -3.324 -8.344 1.00 44.19 100 LEU A O 1
ATOM 865 N N . GLU A 1 101 ? 21.378 -5.060 -7.259 1.00 40.72 101 GLU A N 1
ATOM 866 C CA . GLU A 1 101 ? 22.294 -6.079 -7.740 1.00 40.72 101 GLU A CA 1
ATOM 867 C C . GLU A 1 101 ? 22.275 -5.884 -9.244 1.00 40.72 101 GLU A C 1
ATOM 869 O O . GLU A 1 101 ? 21.195 -5.861 -9.842 1.00 40.72 101 GLU A O 1
ATOM 874 N N . LYS A 1 102 ? 23.422 -5.522 -9.826 1.00 45.66 102 LYS A N 1
ATOM 875 C CA . LYS A 1 102 ? 23.512 -5.369 -11.267 1.00 45.66 102 LYS A CA 1
ATOM 876 C C . LYS A 1 102 ? 23.181 -6.752 -11.810 1.00 45.66 102 LYS A C 1
ATOM 878 O O . LYS A 1 102 ? 24.075 -7.566 -12.006 1.00 45.66 102 LYS A O 1
ATOM 883 N N . GLU A 1 103 ? 21.909 -7.054 -12.018 1.00 45.00 103 GLU A N 1
ATOM 884 C CA . GLU A 1 103 ? 21.495 -8.062 -12.956 1.00 45.00 103 GLU A CA 1
ATOM 885 C C . GLU A 1 103 ? 22.022 -7.499 -14.262 1.00 45.00 103 GLU A C 1
ATOM 887 O O . GLU A 1 103 ? 21.553 -6.472 -14.759 1.00 45.00 103 GLU A O 1
ATOM 892 N N . HIS A 1 104 ? 23.117 -8.092 -14.732 1.00 50.19 104 HIS A N 1
ATOM 893 C CA . HIS A 1 104 ? 23.972 -7.583 -15.803 1.00 50.19 104 HIS A CA 1
ATOM 894 C C . HIS A 1 104 ? 23.256 -7.493 -17.174 1.00 50.19 104 HIS A C 1
ATOM 896 O O . HIS A 1 104 ? 23.919 -7.351 -18.193 1.00 50.19 104 HIS A O 1
ATOM 902 N N . ASN A 1 105 ? 21.919 -7.535 -17.211 1.00 59.16 105 ASN A N 1
ATOM 903 C CA . ASN A 1 105 ? 21.094 -7.701 -18.404 1.00 59.16 105 ASN A CA 1
ATOM 904 C C . ASN A 1 105 ? 19.940 -6.690 -18.552 1.00 59.16 105 ASN A C 1
ATOM 906 O O . ASN A 1 105 ? 19.199 -6.785 -19.528 1.00 59.16 105 ASN A O 1
ATOM 910 N N . ILE A 1 106 ? 19.746 -5.733 -17.636 1.00 65.88 106 ILE A N 1
ATOM 911 C CA . ILE A 1 106 ? 18.672 -4.732 -17.785 1.00 65.88 106 ILE A CA 1
ATOM 912 C C . ILE A 1 106 ? 19.200 -3.507 -18.563 1.00 65.88 106 ILE A C 1
ATOM 914 O O . ILE A 1 106 ? 20.218 -2.939 -18.154 1.00 65.88 106 ILE A O 1
ATOM 918 N N . PRO A 1 107 ? 18.529 -3.052 -19.644 1.00 83.06 107 PRO A N 1
ATOM 919 C CA . PRO A 1 107 ? 18.941 -1.867 -20.393 1.00 83.06 107 PRO A CA 1
ATOM 920 C C . PRO A 1 107 ? 19.076 -0.628 -19.500 1.00 83.06 107 PRO A C 1
ATOM 922 O O . PRO A 1 107 ? 18.175 -0.298 -18.728 1.00 83.06 107 PRO A O 1
ATOM 925 N N . ILE A 1 108 ? 20.182 0.109 -19.642 1.00 79.62 108 ILE A N 1
ATOM 926 C CA . ILE A 1 108 ? 20.444 1.335 -18.862 1.00 79.62 108 ILE A CA 1
ATOM 927 C C . ILE A 1 108 ? 19.310 2.354 -19.057 1.00 79.62 108 ILE A C 1
ATOM 929 O O . ILE A 1 108 ? 18.891 3.008 -18.105 1.00 79.62 108 ILE A O 1
ATOM 933 N N . SER A 1 109 ? 18.778 2.448 -20.279 1.00 78.69 109 SER A N 1
ATOM 934 C CA . SER A 1 109 ? 17.652 3.325 -20.617 1.00 78.69 109 SER A CA 1
ATOM 935 C C . SER A 1 109 ? 16.402 3.007 -19.783 1.00 78.69 109 SER A C 1
ATOM 937 O O . SER A 1 109 ? 15.795 3.911 -19.205 1.00 78.69 109 SER A O 1
ATOM 939 N N . LEU A 1 110 ? 16.090 1.714 -19.618 1.00 80.31 110 LEU A N 1
ATOM 940 C CA . LEU A 1 110 ? 14.989 1.226 -18.784 1.00 80.31 110 LEU A CA 1
ATOM 941 C C . LEU A 1 110 ? 15.206 1.581 -17.309 1.00 80.31 110 LEU A C 1
ATOM 943 O O . LEU A 1 110 ? 14.296 2.101 -16.669 1.00 80.31 110 LEU A O 1
ATOM 947 N N . GLN A 1 111 ? 16.413 1.369 -16.777 1.00 74.88 111 GLN A N 1
ATOM 948 C CA . GLN A 1 111 ? 16.732 1.703 -15.382 1.00 74.88 111 GLN A CA 1
ATOM 949 C C . GLN A 1 111 ? 16.588 3.206 -15.104 1.00 74.88 111 GLN A C 1
ATOM 951 O O . GLN A 1 111 ? 15.974 3.610 -14.117 1.00 74.88 111 GLN A O 1
ATOM 956 N N . VAL A 1 112 ? 17.115 4.057 -15.991 1.00 76.94 112 VAL A N 1
ATOM 957 C CA . VAL A 1 112 ? 16.992 5.519 -15.863 1.00 76.94 112 VAL A CA 1
ATOM 958 C C . VAL A 1 112 ? 15.526 5.950 -15.938 1.00 76.94 112 VAL A C 1
ATOM 960 O O . VAL A 1 112 ? 15.103 6.807 -15.157 1.00 76.94 112 VAL A O 1
ATOM 963 N N . GLY A 1 113 ? 14.747 5.341 -16.836 1.00 77.56 113 GLY A N 1
ATOM 964 C CA . GLY A 1 113 ? 13.299 5.515 -16.897 1.00 77.56 113 GLY A CA 1
ATOM 965 C C . GLY A 1 113 ? 12.640 5.179 -15.562 1.00 77.56 113 GLY A C 1
ATOM 966 O O . GLY A 1 113 ? 11.959 6.030 -14.993 1.00 77.56 113 GLY A O 1
ATOM 967 N N . GLN A 1 114 ? 12.907 3.988 -15.017 1.00 83.25 114 GLN A N 1
ATOM 968 C CA . GLN A 1 114 ? 12.346 3.516 -13.744 1.00 83.25 114 GLN A CA 1
ATOM 969 C C . GLN A 1 114 ? 12.581 4.498 -12.605 1.00 83.25 114 GLN A C 1
ATOM 971 O O . GLN A 1 114 ? 11.622 4.905 -11.952 1.00 83.25 114 GLN A O 1
ATOM 976 N N . TYR A 1 115 ? 13.815 4.954 -12.397 1.00 78.94 115 TYR A N 1
ATOM 977 C CA . TYR A 1 115 ? 14.096 5.890 -11.308 1.00 78.94 115 TYR A CA 1
ATOM 978 C C . TYR A 1 115 ? 13.364 7.226 -11.470 1.00 78.94 115 TYR A C 1
ATOM 980 O O . TYR A 1 115 ? 12.798 7.735 -10.502 1.00 78.94 115 TYR A O 1
ATOM 988 N N . LYS A 1 116 ? 13.314 7.775 -12.691 1.00 79.12 116 LYS A N 1
ATOM 989 C CA . LYS A 1 116 ? 12.570 9.016 -12.961 1.00 79.12 116 LYS A CA 1
ATOM 990 C C . LYS A 1 116 ? 11.068 8.840 -12.753 1.00 79.12 116 LYS A C 1
ATOM 992 O O . LYS A 1 116 ? 10.421 9.726 -12.201 1.00 79.12 116 LYS A O 1
ATOM 997 N N . GLY A 1 117 ? 10.529 7.698 -13.170 1.00 83.75 117 GLY A N 1
ATOM 998 C CA . GLY A 1 117 ? 9.128 7.352 -12.972 1.00 83.75 117 GLY A CA 1
ATOM 999 C C . GLY A 1 117 ? 8.767 7.219 -11.497 1.00 83.75 117 GLY A C 1
ATOM 1000 O O . GLY A 1 117 ? 7.765 7.772 -11.058 1.00 83.75 117 GLY A O 1
ATOM 1001 N N . MET A 1 118 ? 9.614 6.548 -10.710 1.00 80.31 118 MET A N 1
ATOM 1002 C CA . MET A 1 118 ? 9.413 6.412 -9.265 1.00 80.31 118 MET A CA 1
ATOM 1003 C C . MET A 1 118 ? 9.426 7.772 -8.569 1.00 80.31 118 MET A C 1
ATOM 1005 O O . MET A 1 118 ? 8.539 8.046 -7.766 1.00 80.31 118 MET A O 1
ATOM 1009 N N . ALA A 1 119 ? 10.393 8.636 -8.896 1.00 77.56 119 ALA A N 1
ATOM 1010 C CA . ALA A 1 119 ? 10.489 9.973 -8.313 1.00 77.56 119 ALA A CA 1
ATOM 1011 C C . ALA A 1 119 ? 9.225 10.806 -8.585 1.00 77.56 119 ALA A C 1
ATOM 1013 O O . ALA A 1 119 ? 8.634 11.358 -7.656 1.00 77.56 119 ALA A O 1
ATOM 1014 N N . LEU A 1 120 ? 8.761 10.841 -9.841 1.00 83.31 120 LEU A N 1
ATOM 1015 C CA . LEU A 1 120 ? 7.534 11.559 -10.192 1.00 83.31 120 LEU A CA 1
ATOM 1016 C C . LEU A 1 120 ? 6.297 10.952 -9.518 1.00 83.31 120 LEU A C 1
ATOM 1018 O O . LEU A 1 120 ? 5.446 11.694 -9.021 1.00 83.31 120 LEU A O 1
ATOM 1022 N N . GLY A 1 121 ? 6.206 9.621 -9.489 1.00 87.38 121 GLY A N 1
ATOM 1023 C CA . GLY A 1 121 ? 5.114 8.900 -8.845 1.00 87.38 121 GLY A CA 1
ATOM 1024 C C . GLY A 1 121 ? 5.008 9.249 -7.362 1.00 87.38 121 GLY A C 1
ATOM 1025 O O . GLY A 1 121 ? 3.950 9.681 -6.911 1.00 87.38 121 GLY A O 1
ATOM 1026 N N . TYR A 1 122 ? 6.112 9.161 -6.614 1.00 86.00 122 TYR A N 1
ATOM 1027 C CA . TYR A 1 122 ? 6.126 9.522 -5.193 1.00 86.00 122 TYR A CA 1
ATOM 1028 C C . TYR A 1 122 ? 5.784 10.992 -4.952 1.00 86.00 122 TYR A C 1
ATOM 1030 O O . TYR A 1 122 ? 4.981 11.280 -4.065 1.00 86.00 122 TYR A O 1
ATOM 1038 N N . SER A 1 123 ? 6.315 11.908 -5.765 1.00 80.19 123 SER A N 1
ATOM 1039 C CA . SER A 1 123 ? 5.997 13.336 -5.651 1.00 80.19 123 SER A CA 1
ATOM 1040 C C . SER A 1 123 ? 4.506 13.608 -5.900 1.00 80.19 123 SER A C 1
ATOM 1042 O O . SER A 1 123 ? 3.851 14.331 -5.147 1.00 80.19 123 SER A O 1
ATOM 1044 N N . SER A 1 124 ? 3.919 12.957 -6.909 1.00 88.81 124 SER A N 1
ATOM 1045 C CA . SER A 1 124 ? 2.490 13.084 -7.234 1.00 88.81 124 SER A CA 1
ATOM 1046 C C . SER A 1 124 ? 1.601 12.548 -6.111 1.00 88.81 124 SER A C 1
ATOM 1048 O O . SER A 1 124 ? 0.634 13.200 -5.714 1.00 88.81 124 SER A O 1
ATOM 1050 N N . ILE A 1 125 ? 1.958 11.385 -5.560 1.00 89.00 125 ILE A N 1
ATOM 1051 C CA . ILE A 1 125 ? 1.261 10.767 -4.429 1.00 89.00 125 ILE A CA 1
ATOM 1052 C C . ILE A 1 125 ? 1.326 11.667 -3.195 1.00 89.00 125 ILE A C 1
ATOM 1054 O O . ILE A 1 125 ? 0.299 11.921 -2.566 1.00 89.00 125 ILE A O 1
ATOM 1058 N N . ARG A 1 126 ? 2.515 12.183 -2.870 1.00 85.56 126 ARG A N 1
ATOM 1059 C CA . ARG A 1 126 ? 2.727 13.106 -1.753 1.00 85.56 126 ARG A CA 1
ATOM 1060 C C . ARG A 1 126 ? 1.841 14.341 -1.887 1.00 85.56 126 ARG A C 1
ATOM 1062 O O . ARG A 1 126 ? 1.042 14.605 -0.991 1.00 85.56 126 ARG A O 1
ATOM 1069 N N . ASN A 1 127 ? 1.932 15.044 -3.016 1.00 85.75 127 ASN A N 1
ATOM 1070 C CA . ASN A 1 127 ? 1.153 16.257 -3.273 1.00 85.75 127 ASN A CA 1
ATOM 1071 C C . ASN A 1 127 ? -0.351 16.002 -3.138 1.00 85.75 127 ASN A C 1
ATOM 1073 O O . ASN A 1 127 ? -1.084 16.824 -2.585 1.00 85.75 127 ASN A O 1
ATOM 1077 N N . LYS A 1 128 ? -0.821 14.850 -3.626 1.00 91.38 128 LYS A N 1
ATOM 1078 C CA . LYS A 1 128 ? -2.221 14.450 -3.504 1.00 91.38 128 LYS A CA 1
ATOM 1079 C C . LYS A 1 128 ? -2.614 14.222 -2.045 1.00 91.38 128 LYS A C 1
ATOM 1081 O O . LYS A 1 128 ? -3.582 14.825 -1.595 1.00 91.38 128 LYS A O 1
ATOM 1086 N N . LEU A 1 129 ? -1.859 13.413 -1.302 1.00 87.38 129 LEU A N 1
ATOM 1087 C CA . LEU A 1 129 ? -2.138 13.136 0.110 1.00 87.38 129 LEU A CA 1
ATOM 1088 C C . LEU A 1 129 ? -2.124 14.418 0.954 1.00 87.38 129 LEU A C 1
ATOM 1090 O O . LEU A 1 129 ? -3.039 14.638 1.744 1.00 87.38 129 LEU A O 1
ATOM 1094 N N . GLU A 1 130 ? -1.136 15.292 0.760 1.00 86.38 130 GLU A N 1
ATOM 1095 C CA . GLU A 1 130 ? -1.050 16.585 1.450 1.00 86.38 130 GLU A CA 1
ATOM 1096 C C . GLU A 1 130 ? -2.241 17.491 1.120 1.00 86.38 130 GLU A C 1
ATOM 1098 O O . GLU A 1 130 ? -2.838 18.101 2.014 1.00 86.38 130 GLU A O 1
ATOM 1103 N N . LYS A 1 131 ? -2.631 17.564 -0.157 1.00 90.06 131 LYS A N 1
ATOM 1104 C CA . LYS A 1 131 ? -3.782 18.355 -0.599 1.00 90.06 131 LYS A CA 1
ATOM 1105 C C . LYS A 1 131 ? -5.085 17.838 0.009 1.00 90.06 131 LYS A C 1
ATOM 1107 O O . LYS A 1 131 ? -5.838 18.621 0.581 1.00 90.06 131 LYS A O 1
ATOM 1112 N N . GLU A 1 132 ? -5.349 16.541 -0.086 1.00 90.00 132 GLU A N 1
ATOM 1113 C CA . GLU A 1 132 ? -6.586 15.943 0.423 1.00 90.00 132 GLU A CA 1
ATOM 1114 C C . GLU A 1 132 ? -6.671 16.076 1.950 1.00 90.00 132 GLU A C 1
ATOM 1116 O O . GLU A 1 132 ? -7.696 16.507 2.487 1.00 90.00 132 GLU A O 1
ATOM 1121 N N . LEU A 1 133 ? -5.565 15.825 2.660 1.00 84.25 133 LEU A N 1
ATOM 1122 C CA . LEU A 1 133 ? -5.506 16.032 4.103 1.00 84.25 133 LEU A CA 1
ATOM 1123 C C . LEU A 1 133 ? -5.689 17.507 4.470 1.00 84.25 133 LEU A C 1
ATOM 1125 O O . LEU A 1 133 ? -6.496 17.807 5.339 1.00 84.25 133 LEU A O 1
ATOM 1129 N N . SER A 1 134 ? -5.004 18.450 3.828 1.00 83.31 134 SER A N 1
ATOM 1130 C CA . SER A 1 134 ? -5.137 19.873 4.182 1.00 83.31 134 SER A CA 1
ATOM 1131 C C . SER A 1 134 ? -6.536 20.440 3.909 1.00 83.31 134 SER A C 1
ATOM 1133 O O . SER A 1 134 ? -7.018 21.276 4.674 1.00 83.31 134 SER A O 1
ATOM 1135 N N . GLN A 1 135 ? -7.216 19.980 2.856 1.00 88.00 135 GLN A N 1
ATOM 1136 C CA . GLN A 1 135 ? -8.519 20.517 2.450 1.00 88.00 135 GLN A CA 1
ATOM 1137 C C . GLN A 1 135 ? -9.696 19.931 3.239 1.00 88.00 135 GLN A C 1
ATOM 1139 O O . GLN A 1 135 ? -10.667 20.653 3.524 1.00 88.00 135 GLN A O 1
ATOM 1144 N N . ARG A 1 136 ? -9.607 18.638 3.577 1.00 86.06 136 ARG A N 1
ATOM 1145 C CA . ARG A 1 136 ? -10.725 17.837 4.097 1.00 86.06 136 ARG A CA 1
ATOM 1146 C C . ARG A 1 136 ? -10.555 17.441 5.566 1.00 86.06 136 ARG A C 1
ATOM 1148 O O . ARG A 1 136 ? -11.548 17.126 6.225 1.00 86.06 136 ARG A O 1
ATOM 1155 N N . ARG A 1 137 ? -9.345 17.515 6.140 1.00 76.06 137 ARG A N 1
ATOM 1156 C CA . ARG A 1 137 ? -9.116 17.231 7.572 1.00 76.06 137 ARG A CA 1
ATOM 1157 C C . ARG A 1 137 ? -9.954 18.162 8.449 1.00 76.06 137 ARG A C 1
ATOM 1159 O O . ARG A 1 137 ? -9.958 19.376 8.278 1.00 76.06 137 ARG A O 1
ATOM 1166 N N . GLY A 1 138 ? -10.678 17.567 9.395 1.00 73.75 138 GLY A N 1
ATOM 1167 C CA . GLY A 1 138 ? -11.603 18.274 10.288 1.00 73.75 138 GLY A CA 1
ATOM 1168 C C . GLY A 1 138 ? -12.993 18.537 9.696 1.00 73.75 138 GLY A C 1
ATOM 1169 O O . GLY A 1 138 ? -13.891 18.904 10.449 1.00 73.75 138 GLY A O 1
ATOM 1170 N N . LYS A 1 139 ? -13.192 18.318 8.388 1.00 80.44 139 LYS A N 1
ATOM 1171 C CA . LYS A 1 139 ? -14.504 18.378 7.714 1.00 80.44 139 LYS A CA 1
ATOM 1172 C C . LYS A 1 139 ? -15.038 16.988 7.384 1.00 80.44 139 LYS A C 1
ATOM 1174 O O . LYS A 1 139 ? -16.233 16.744 7.499 1.00 80.44 139 LYS A O 1
ATOM 1179 N N . GLU A 1 140 ? -14.142 16.085 7.008 1.00 80.12 140 GLU A N 1
ATOM 1180 C CA . GLU A 1 140 ? -14.443 14.714 6.612 1.00 80.12 140 GLU A CA 1
ATOM 1181 C C . GLU A 1 140 ? -13.608 13.722 7.417 1.00 80.12 140 GLU A C 1
ATOM 1183 O O . GLU A 1 140 ? -12.648 14.083 8.112 1.00 80.12 140 GLU A O 1
ATOM 1188 N N . LYS A 1 141 ? -13.994 12.448 7.354 1.00 72.81 141 LYS A N 1
ATOM 1189 C CA . LYS A 1 141 ? -13.311 11.399 8.104 1.00 72.81 141 LYS A CA 1
ATOM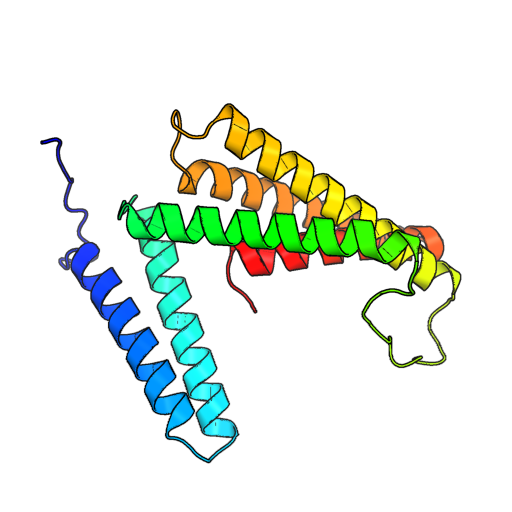 1190 C C . LYS A 1 141 ? -12.019 11.034 7.399 1.00 72.81 141 LYS A C 1
ATOM 1192 O O . LYS A 1 141 ? -12.011 10.775 6.202 1.00 72.81 141 LYS A O 1
ATOM 1197 N N . ILE A 1 142 ? -10.941 10.900 8.166 1.00 73.69 142 ILE A N 1
ATOM 1198 C CA . ILE A 1 142 ? -9.641 10.461 7.641 1.00 73.69 142 ILE A CA 1
ATOM 1199 C C . ILE A 1 142 ? -9.745 9.130 6.889 1.00 73.69 142 ILE A C 1
ATOM 1201 O O . ILE A 1 142 ? -9.112 8.979 5.854 1.00 73.69 142 ILE A O 1
ATOM 1205 N N . GLY A 1 143 ? -10.568 8.192 7.366 1.00 70.88 143 GLY A N 1
ATOM 1206 C CA . GLY A 1 143 ? -10.791 6.926 6.667 1.00 70.88 143 GLY A CA 1
ATOM 1207 C C . GLY A 1 143 ? -11.405 7.100 5.274 1.00 70.88 143 GLY A C 1
ATOM 1208 O O . GLY A 1 143 ? -10.971 6.425 4.352 1.00 70.88 143 GLY A O 1
ATOM 1209 N N . GLU A 1 144 ? -12.352 8.029 5.112 1.00 78.50 144 GLU A N 1
ATOM 1210 C CA . GLU A 1 144 ? -13.000 8.329 3.824 1.00 78.50 144 GLU A CA 1
ATOM 1211 C C . GLU A 1 144 ? -12.019 9.041 2.881 1.00 78.50 144 GLU A C 1
ATOM 1213 O O . GLU A 1 144 ? -11.851 8.626 1.742 1.00 78.50 144 GLU A O 1
ATOM 1218 N N . ILE A 1 145 ? -11.266 10.022 3.392 1.00 83.25 145 ILE A N 1
ATOM 1219 C CA . ILE A 1 145 ? -10.226 10.726 2.622 1.00 83.25 145 ILE A CA 1
ATOM 1220 C C . ILE A 1 145 ? -9.177 9.738 2.085 1.00 83.25 145 ILE A C 1
ATOM 1222 O O . ILE A 1 145 ? -8.746 9.833 0.936 1.00 83.25 145 ILE A O 1
ATOM 1226 N N . ILE A 1 146 ? -8.752 8.784 2.918 1.00 82.81 146 ILE A N 1
ATOM 1227 C CA . ILE A 1 146 ? -7.748 7.787 2.535 1.00 82.81 146 ILE A CA 1
ATOM 1228 C C . ILE A 1 146 ? -8.330 6.718 1.614 1.00 82.81 146 ILE A C 1
ATOM 1230 O O . ILE A 1 146 ? -7.622 6.295 0.706 1.00 82.81 146 ILE A O 1
ATOM 1234 N N . ALA A 1 147 ? -9.588 6.312 1.801 1.00 82.69 147 ALA A N 1
ATOM 1235 C CA . ALA A 1 147 ? -10.265 5.407 0.876 1.00 82.69 147 ALA A CA 1
ATOM 1236 C C . ALA A 1 147 ? -10.326 6.008 -0.537 1.00 82.69 147 ALA A C 1
ATOM 1238 O O . ALA A 1 147 ? -9.893 5.354 -1.479 1.00 82.69 147 ALA A O 1
ATOM 1239 N N . ASP A 1 148 ? -10.710 7.282 -0.668 1.00 87.44 148 ASP A N 1
ATOM 1240 C CA . ASP A 1 148 ? -10.733 7.966 -1.968 1.00 87.44 148 ASP A CA 1
ATOM 1241 C C . ASP A 1 148 ? -9.340 8.016 -2.615 1.00 87.44 148 ASP A C 1
ATOM 1243 O O . ASP A 1 148 ? -9.182 7.776 -3.812 1.00 87.44 148 ASP A O 1
ATOM 1247 N N . CYS A 1 149 ? -8.302 8.304 -1.818 1.00 89.75 149 CYS A N 1
ATOM 1248 C CA . CYS A 1 149 ? -6.925 8.293 -2.313 1.00 89.75 149 CYS A CA 1
ATOM 1249 C C . CYS A 1 149 ? -6.504 6.892 -2.774 1.00 89.75 149 CYS A C 1
ATOM 1251 O O . CYS A 1 149 ? -5.817 6.762 -3.783 1.00 89.75 149 CYS A O 1
AT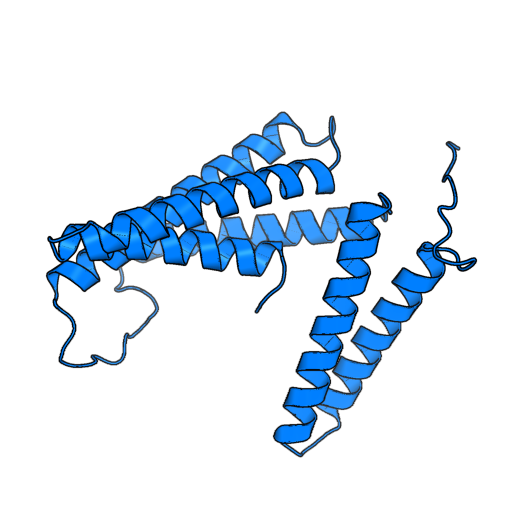OM 1253 N N . ILE A 1 150 ? -6.894 5.849 -2.037 1.00 89.50 150 ILE A N 1
ATOM 1254 C CA . ILE A 1 150 ? -6.607 4.458 -2.392 1.00 89.50 150 ILE A CA 1
ATOM 1255 C C . ILE A 1 150 ? -7.268 4.100 -3.724 1.00 89.50 150 ILE A C 1
ATOM 1257 O O . ILE A 1 150 ? -6.569 3.595 -4.601 1.00 89.50 150 ILE A O 1
ATOM 1261 N N . ASP A 1 151 ? -8.556 4.397 -3.894 1.00 90.75 151 ASP A N 1
ATOM 1262 C CA . ASP A 1 151 ? -9.302 4.089 -5.118 1.00 90.75 151 ASP A CA 1
ATOM 1263 C C . ASP A 1 151 ? -8.676 4.794 -6.336 1.00 90.75 151 ASP A C 1
ATOM 1265 O O . ASP A 1 151 ? -8.479 4.197 -7.399 1.00 90.75 151 ASP A O 1
ATOM 1269 N N . GLU A 1 152 ? -8.273 6.058 -6.174 1.00 93.69 152 GLU A N 1
ATOM 1270 C CA . GLU A 1 152 ? -7.583 6.817 -7.221 1.00 93.69 152 GLU A CA 1
ATOM 1271 C C . GLU A 1 152 ? -6.202 6.223 -7.544 1.00 93.69 152 GLU A C 1
ATOM 1273 O O . GLU A 1 152 ? -5.835 6.069 -8.711 1.00 93.69 152 GLU A O 1
ATOM 1278 N N . PHE A 1 153 ? -5.428 5.835 -6.529 1.00 94.56 153 PHE A N 1
ATOM 1279 C CA . PHE A 1 153 ? -4.111 5.226 -6.721 1.00 94.56 153 PHE A CA 1
ATOM 1280 C C . PHE A 1 153 ? -4.193 3.836 -7.360 1.00 94.56 153 PHE A C 1
ATOM 1282 O O . PHE A 1 153 ? -3.307 3.476 -8.143 1.00 94.56 153 PHE A O 1
ATOM 1289 N N . GLU A 1 154 ? -5.236 3.057 -7.070 1.00 93.56 154 GLU A N 1
ATOM 1290 C CA . GLU A 1 154 ? -5.519 1.797 -7.764 1.00 93.56 154 GLU A CA 1
ATOM 1291 C C . GLU A 1 154 ? -5.821 2.033 -9.238 1.00 93.56 154 GLU A C 1
ATOM 1293 O O . GLU A 1 154 ? -5.196 1.406 -10.096 1.00 93.56 154 GLU A O 1
ATOM 1298 N N . PHE A 1 155 ? -6.708 2.985 -9.536 1.00 95.44 155 PHE A N 1
ATOM 1299 C CA . PHE A 1 155 ? -7.037 3.355 -10.909 1.00 95.44 155 PHE A CA 1
ATOM 1300 C C . PHE A 1 155 ? -5.789 3.773 -11.699 1.00 95.44 155 PHE A C 1
ATOM 1302 O O . PHE A 1 155 ? -5.561 3.299 -12.816 1.00 95.44 155 PHE A O 1
ATOM 1309 N N . ILE A 1 156 ? -4.938 4.612 -11.103 1.00 94.00 156 ILE A N 1
ATOM 1310 C CA . ILE A 1 156 ? -3.683 5.064 -11.717 1.00 94.00 156 ILE A CA 1
ATOM 1311 C C . ILE A 1 156 ? -2.699 3.897 -11.900 1.00 94.00 156 ILE A C 1
ATOM 1313 O O . ILE A 1 156 ? -2.049 3.789 -12.942 1.00 94.00 156 ILE A O 1
ATOM 1317 N N . SER A 1 157 ? -2.601 2.991 -10.926 1.00 91.12 157 SER A N 1
ATOM 1318 C CA . SER A 1 157 ? -1.756 1.795 -11.041 1.00 91.12 157 SER A CA 1
ATOM 1319 C C . SER A 1 157 ? -2.203 0.901 -12.199 1.00 91.12 157 SER A C 1
ATOM 1321 O O . SER A 1 157 ? -1.378 0.431 -12.983 1.00 91.12 157 SER A O 1
ATOM 1323 N N . ASP A 1 158 ? -3.507 0.685 -12.347 1.00 93.31 158 ASP A N 1
ATOM 1324 C CA . ASP A 1 158 ? -4.057 -0.114 -13.441 1.00 93.31 158 ASP A CA 1
ATOM 1325 C C . ASP A 1 158 ? -3.871 0.561 -14.804 1.00 93.31 158 ASP A C 1
ATOM 1327 O O . ASP A 1 158 ? -3.620 -0.128 -15.797 1.00 93.31 158 ASP A O 1
ATOM 1331 N N . TYR A 1 159 ? -3.939 1.894 -14.857 1.00 94.56 159 TYR A N 1
ATOM 1332 C CA . TYR A 1 159 ? -3.575 2.664 -16.045 1.00 94.56 159 TYR A CA 1
ATOM 1333 C C . TYR A 1 159 ? -2.114 2.413 -16.439 1.00 94.56 159 TYR A C 1
ATOM 1335 O O . TYR A 1 159 ? -1.854 1.962 -17.555 1.00 94.56 159 TYR A O 1
ATOM 1343 N N . TYR A 1 160 ? -1.161 2.607 -15.520 1.00 92.88 160 TYR A N 1
ATOM 1344 C CA . TYR A 1 160 ? 0.255 2.389 -15.825 1.00 92.88 160 TYR A CA 1
ATOM 1345 C C . TYR A 1 160 ? 0.551 0.946 -16.228 1.00 92.88 160 TYR A C 1
ATOM 1347 O O . TYR A 1 160 ? 1.316 0.729 -17.164 1.00 92.88 160 TYR A O 1
ATOM 1355 N N . ARG A 1 161 ? -0.089 -0.043 -15.589 1.00 93.12 161 ARG A N 1
ATOM 1356 C CA . ARG A 1 161 ? 0.064 -1.457 -15.964 1.00 93.12 161 ARG A CA 1
ATOM 1357 C C . ARG A 1 161 ? -0.291 -1.698 -17.434 1.00 93.12 161 ARG A C 1
ATOM 1359 O O . ARG A 1 161 ? 0.472 -2.356 -18.131 1.00 93.12 161 ARG A O 1
ATOM 1366 N N . LYS A 1 162 ? -1.403 -1.127 -17.907 1.00 93.62 162 LYS A N 1
ATOM 1367 C CA . LYS A 1 162 ? -1.850 -1.249 -19.306 1.00 93.62 162 LYS A CA 1
ATOM 1368 C C . LYS A 1 162 ? -0.936 -0.513 -20.283 1.00 93.62 162 LYS A C 1
ATOM 1370 O O . LYS A 1 162 ? -0.708 -0.997 -21.385 1.00 93.62 162 LYS A O 1
ATOM 1375 N N . GLU A 1 163 ? -0.418 0.650 -19.900 1.00 93.25 163 GLU A N 1
ATOM 1376 C CA . GLU A 1 163 ? 0.451 1.438 -20.781 1.00 93.25 163 GLU A CA 1
ATOM 1377 C C . GLU A 1 163 ? 1.862 0.844 -20.905 1.00 93.25 163 GLU A C 1
ATOM 1379 O O . GLU A 1 163 ? 2.471 0.939 -21.968 1.00 93.25 163 GLU A O 1
ATOM 1384 N N . ILE A 1 164 ? 2.366 0.154 -19.875 1.00 91.81 164 ILE A N 1
ATOM 1385 C CA . ILE A 1 164 ? 3.646 -0.578 -19.939 1.00 91.81 164 ILE A CA 1
ATOM 1386 C C . ILE A 1 164 ? 3.623 -1.657 -21.028 1.00 91.81 164 ILE A C 1
ATOM 1388 O O . ILE A 1 164 ? 4.631 -1.856 -21.704 1.00 91.81 164 ILE A O 1
ATOM 1392 N N . GLU A 1 165 ? 2.494 -2.351 -21.209 1.00 89.25 165 GLU A N 1
ATOM 1393 C CA . GLU A 1 165 ? 2.342 -3.398 -22.233 1.00 89.25 165 GLU A CA 1
ATOM 1394 C C . GLU A 1 165 ? 2.407 -2.840 -23.661 1.00 89.25 165 GLU A C 1
ATOM 1396 O O . GLU A 1 165 ? 2.797 -3.554 -24.582 1.00 89.25 165 GLU A O 1
ATOM 1401 N N . LYS A 1 166 ? 2.061 -1.560 -23.840 1.00 91.38 166 LYS A N 1
ATOM 1402 C CA . LYS A 1 166 ? 2.073 -0.860 -25.133 1.00 91.38 166 LYS A CA 1
ATOM 1403 C C . LYS A 1 166 ? 3.391 -0.137 -25.416 1.00 91.38 166 LYS A C 1
ATOM 1405 O O . LYS A 1 166 ? 3.591 0.345 -26.526 1.00 91.38 166 LYS A O 1
ATOM 1410 N N . ALA A 1 167 ? 4.260 -0.004 -24.416 1.00 90.12 167 ALA A N 1
ATOM 1411 C CA . ALA A 1 167 ? 5.503 0.738 -24.543 1.00 90.12 167 ALA A CA 1
ATOM 1412 C C . ALA A 1 167 ? 6.578 -0.102 -25.247 1.00 90.12 167 ALA A C 1
ATOM 1414 O O . ALA A 1 167 ? 7.033 -1.122 -24.724 1.00 90.12 167 ALA A O 1
ATOM 1415 N N . GLU A 1 168 ? 7.004 0.364 -26.420 1.00 87.25 168 GLU A N 1
ATOM 1416 C CA . GLU A 1 168 ? 8.089 -0.248 -27.199 1.00 87.25 168 GLU A CA 1
ATOM 1417 C C . GLU A 1 168 ? 9.473 0.278 -26.792 1.00 87.25 168 GLU A C 1
ATOM 1419 O O . GLU A 1 168 ? 10.460 -0.446 -26.878 1.00 87.25 168 GLU A O 1
ATOM 1424 N N . ASP A 1 169 ? 9.548 1.527 -26.324 1.00 93.25 169 ASP A N 1
ATOM 1425 C CA . ASP A 1 169 ? 10.797 2.161 -25.906 1.00 93.25 169 ASP A CA 1
ATOM 1426 C C . ASP A 1 169 ? 11.170 1.797 -24.462 1.00 93.25 169 ASP A C 1
ATOM 1428 O O . ASP A 1 169 ? 10.357 1.916 -23.539 1.00 93.25 169 ASP A O 1
ATOM 1432 N N . ASP A 1 170 ? 12.431 1.410 -24.263 1.00 86.12 170 ASP A N 1
ATOM 1433 C CA . ASP A 1 170 ? 12.964 1.010 -22.961 1.00 86.12 170 ASP A CA 1
ATOM 1434 C C . ASP A 1 170 ? 12.864 2.133 -21.923 1.00 86.12 170 ASP A C 1
ATOM 1436 O O . ASP A 1 170 ? 12.492 1.879 -20.780 1.00 86.12 170 ASP A O 1
ATOM 1440 N N . PHE A 1 171 ? 13.146 3.390 -22.280 1.00 86.81 171 PHE A N 1
ATOM 1441 C CA . PHE A 1 171 ? 13.035 4.487 -21.317 1.00 86.81 171 PHE A CA 1
ATOM 1442 C C . PHE A 1 171 ? 11.583 4.696 -20.885 1.00 86.81 171 PHE A C 1
ATOM 1444 O O . PHE A 1 171 ? 11.308 4.788 -19.687 1.00 86.81 171 PHE A O 1
ATOM 1451 N N . ILE A 1 172 ? 10.649 4.741 -21.837 1.00 89.75 172 ILE A N 1
ATOM 1452 C CA . ILE A 1 172 ? 9.218 4.933 -21.573 1.00 89.75 172 ILE A CA 1
ATOM 1453 C C . ILE A 1 172 ? 8.673 3.773 -20.741 1.00 89.75 172 ILE A C 1
ATOM 1455 O O . ILE A 1 172 ? 8.013 3.998 -19.726 1.00 89.75 172 ILE A O 1
ATOM 1459 N N . LYS A 1 173 ? 8.997 2.533 -21.112 1.00 91.81 173 LYS A N 1
ATOM 1460 C CA . LYS A 1 173 ? 8.596 1.338 -20.365 1.00 91.81 173 LYS A CA 1
ATOM 1461 C C . LYS A 1 173 ? 9.133 1.370 -18.938 1.00 91.81 173 LYS A C 1
ATOM 1463 O O . LYS A 1 173 ? 8.406 1.071 -17.989 1.00 91.81 173 LYS A O 1
ATOM 1468 N N . GLY A 1 174 ? 10.382 1.803 -18.781 1.00 84.25 174 GLY A N 1
ATOM 1469 C CA . GLY A 1 174 ? 11.000 2.019 -17.485 1.00 84.25 174 GLY A CA 1
ATOM 1470 C C . GLY A 1 174 ? 10.258 3.083 -16.686 1.00 84.25 174 GLY A C 1
ATOM 1471 O O . GLY A 1 174 ? 9.876 2.839 -15.549 1.00 84.25 174 GLY A O 1
ATOM 1472 N N . PHE A 1 175 ? 9.984 4.237 -17.287 1.00 88.88 175 PHE A N 1
ATOM 1473 C CA . PHE A 1 175 ? 9.301 5.365 -16.657 1.00 88.88 175 PHE A CA 1
ATOM 1474 C C . PHE A 1 175 ? 7.881 5.035 -16.190 1.00 88.88 175 PHE A C 1
ATOM 1476 O O . PHE A 1 175 ? 7.509 5.348 -15.055 1.00 88.88 175 PHE A O 1
ATOM 1483 N N . LEU A 1 176 ? 7.094 4.355 -17.020 1.00 92.50 176 LEU A N 1
ATOM 1484 C CA . LEU A 1 176 ? 5.762 3.885 -16.641 1.00 92.50 176 LEU A CA 1
ATOM 1485 C C . LEU A 1 176 ? 5.854 2.819 -15.537 1.00 92.50 176 LEU A C 1
ATOM 1487 O O . LEU A 1 176 ? 5.110 2.881 -14.559 1.00 92.50 176 LEU A O 1
ATOM 1491 N N . GLY A 1 177 ? 6.823 1.901 -15.640 1.00 89.38 177 GLY A N 1
ATOM 1492 C CA . GLY A 1 177 ? 7.123 0.908 -14.605 1.00 89.38 177 GLY A CA 1
ATOM 1493 C C . GLY A 1 177 ? 7.504 1.537 -13.267 1.00 89.38 177 GLY A C 1
ATOM 1494 O O . GLY A 1 177 ? 7.024 1.111 -12.222 1.00 89.38 177 GLY A O 1
ATOM 1495 N N . GLY A 1 178 ? 8.305 2.598 -13.289 1.00 85.00 178 GLY A N 1
ATOM 1496 C CA . GLY A 1 178 ? 8.692 3.338 -12.097 1.00 85.00 178 GLY A CA 1
ATOM 1497 C C . GLY A 1 178 ? 7.503 3.992 -11.398 1.00 85.00 178 GLY A C 1
ATOM 1498 O O . GLY A 1 178 ? 7.362 3.871 -10.181 1.00 85.00 178 GLY A O 1
ATOM 1499 N N . ASN A 1 179 ? 6.610 4.626 -12.163 1.00 91.12 179 ASN A N 1
ATOM 1500 C CA . ASN A 1 179 ? 5.371 5.170 -11.610 1.00 91.12 179 ASN A CA 1
ATOM 1501 C C . ASN A 1 179 ? 4.521 4.056 -10.986 1.00 91.12 179 ASN A C 1
ATOM 1503 O O . ASN A 1 179 ? 4.132 4.165 -9.825 1.00 91.12 179 ASN A O 1
ATOM 1507 N N . LEU A 1 180 ? 4.297 2.956 -11.714 1.00 92.38 180 LEU A N 1
ATOM 1508 C CA . LEU A 1 180 ? 3.550 1.804 -11.208 1.00 92.38 180 LEU A CA 1
ATOM 1509 C C . LEU A 1 180 ? 4.109 1.302 -9.868 1.00 92.38 180 LEU A C 1
ATOM 1511 O O . LEU A 1 180 ? 3.342 1.107 -8.927 1.00 92.38 180 LEU A O 1
ATOM 1515 N N . ILE A 1 181 ? 5.431 1.137 -9.761 1.00 87.19 181 ILE A N 1
ATOM 1516 C CA . ILE A 1 181 ? 6.083 0.684 -8.526 1.00 87.19 181 ILE A CA 1
ATOM 1517 C C . ILE A 1 181 ? 5.830 1.673 -7.382 1.00 87.19 181 ILE A C 1
ATOM 1519 O O . ILE A 1 181 ? 5.505 1.243 -6.276 1.00 87.19 181 ILE A O 1
ATOM 1523 N N . ALA A 1 182 ? 5.945 2.984 -7.622 1.00 84.56 182 ALA A N 1
ATOM 1524 C CA . ALA A 1 182 ? 5.697 3.993 -6.591 1.00 84.56 182 ALA A CA 1
ATOM 1525 C C . ALA A 1 182 ? 4.256 3.926 -6.058 1.00 84.56 182 ALA A C 1
ATOM 1527 O O . ALA A 1 182 ? 4.053 3.831 -4.844 1.00 84.56 182 ALA A O 1
ATOM 1528 N N . TYR A 1 183 ? 3.260 3.891 -6.951 1.00 89.50 183 TYR A N 1
ATOM 1529 C CA . TYR A 1 183 ? 1.853 3.775 -6.556 1.00 89.50 183 TYR A CA 1
ATOM 1530 C C . TYR A 1 183 ? 1.562 2.452 -5.847 1.00 89.50 183 TYR A C 1
ATOM 1532 O O . TYR A 1 183 ? 0.914 2.458 -4.804 1.00 89.50 183 TYR A O 1
ATOM 1540 N N . GLN A 1 184 ? 2.092 1.326 -6.332 1.00 87.25 184 GLN A N 1
ATOM 1541 C CA . GLN A 1 184 ? 1.926 0.033 -5.667 1.00 87.25 184 GLN A CA 1
ATOM 1542 C C . GLN A 1 184 ? 2.567 0.005 -4.280 1.00 87.25 184 GLN A C 1
ATOM 1544 O O . GLN A 1 184 ? 1.963 -0.522 -3.351 1.00 87.25 184 GLN A O 1
ATOM 1549 N N . ASN A 1 185 ? 3.752 0.589 -4.106 1.00 83.19 185 ASN A N 1
ATOM 1550 C CA . ASN A 1 185 ? 4.411 0.654 -2.804 1.00 83.19 185 ASN A CA 1
ATOM 1551 C C . ASN A 1 185 ? 3.615 1.498 -1.809 1.00 83.19 185 ASN A C 1
ATOM 1553 O O . ASN A 1 185 ? 3.428 1.080 -0.668 1.00 83.19 185 ASN A O 1
ATOM 1557 N N . VAL A 1 186 ? 3.101 2.658 -2.226 1.00 83.19 186 VAL A N 1
ATOM 1558 C CA . VAL A 1 186 ? 2.277 3.476 -1.327 1.00 83.19 186 VAL A CA 1
ATOM 1559 C C . VAL A 1 186 ? 0.931 2.810 -1.058 1.00 83.19 186 VAL A C 1
ATOM 1561 O O . VAL A 1 186 ? 0.508 2.770 0.092 1.00 83.19 186 VAL A O 1
ATOM 1564 N N . LEU A 1 187 ? 0.289 2.206 -2.062 1.00 85.25 187 LEU A N 1
ATOM 1565 C CA . LEU A 1 187 ? -0.923 1.402 -1.872 1.00 85.25 187 LEU A CA 1
ATOM 1566 C C . LEU A 1 187 ? -0.697 0.286 -0.857 1.00 85.25 187 LEU A C 1
ATOM 1568 O O . LEU A 1 187 ? -1.512 0.124 0.044 1.00 85.25 187 LEU A O 1
ATOM 1572 N N . LYS A 1 188 ? 0.417 -0.444 -0.961 1.00 79.19 188 LYS A N 1
ATOM 1573 C CA . LYS A 1 188 ? 0.816 -1.457 0.018 1.00 79.19 188 LYS A CA 1
ATOM 1574 C C . LYS A 1 188 ? 0.941 -0.856 1.411 1.00 79.19 188 LYS A C 1
ATOM 1576 O O . LYS A 1 188 ? 0.349 -1.384 2.337 1.00 79.19 188 LYS A O 1
ATOM 1581 N N . GLN A 1 189 ? 1.590 0.292 1.575 1.00 74.81 189 GLN A N 1
ATOM 1582 C CA . GLN A 1 189 ? 1.725 0.929 2.890 1.00 74.81 189 GLN A CA 1
ATOM 1583 C C . GLN A 1 189 ? 0.397 1.463 3.454 1.00 74.81 189 GLN A C 1
ATOM 1585 O O . GLN A 1 189 ? 0.147 1.335 4.656 1.00 74.81 189 GLN A O 1
ATOM 1590 N N . LEU A 1 190 ? -0.469 2.021 2.602 1.00 76.81 190 LEU A N 1
ATOM 1591 C CA . LEU A 1 190 ? -1.790 2.535 2.977 1.00 76.81 190 LEU A CA 1
ATOM 1592 C C . LEU A 1 190 ? -2.782 1.404 3.290 1.00 76.81 190 LEU A C 1
ATOM 1594 O O . LEU A 1 190 ? -3.583 1.537 4.214 1.00 76.81 190 LEU A O 1
ATOM 1598 N N . LYS A 1 191 ? -2.693 0.277 2.573 1.00 74.94 191 LYS A N 1
ATOM 1599 C CA . LYS A 1 191 ? -3.495 -0.944 2.785 1.00 74.94 191 LYS A CA 1
ATOM 1600 C C . LYS A 1 191 ? -2.870 -1.939 3.765 1.00 74.94 191 LYS A C 1
ATOM 1602 O O . LYS A 1 191 ? -3.541 -2.871 4.191 1.00 74.94 191 LYS A O 1
ATOM 1607 N N . LEU A 1 192 ? -1.609 -1.723 4.135 1.00 59.12 192 LEU A N 1
ATOM 1608 C CA . LEU A 1 192 ? -0.742 -2.571 4.959 1.00 59.12 192 LEU A CA 1
ATOM 1609 C C . LEU A 1 192 ? -0.395 -3.960 4.413 1.00 59.12 192 LEU A C 1
ATOM 1611 O O . LEU A 1 192 ? -0.349 -4.919 5.183 1.00 59.12 192 LEU A O 1
ATOM 1615 N N . GLU A 1 193 ? -0.018 -4.054 3.146 1.00 44.03 193 GLU A N 1
ATOM 1616 C CA . GLU A 1 193 ? 0.934 -5.084 2.719 1.00 44.03 193 GLU A CA 1
ATOM 1617 C C . GLU A 1 193 ? 2.361 -4.543 2.920 1.00 44.03 193 GLU A C 1
ATOM 1619 O O . GLU A 1 193 ? 2.619 -3.364 2.690 1.00 44.03 193 GLU A O 1
ATOM 1624 N N . VAL A 1 194 ? 3.255 -5.362 3.479 1.00 36.06 194 VAL A N 1
ATOM 1625 C CA . VAL A 1 194 ? 4.621 -4.969 3.885 1.00 36.06 194 VAL A CA 1
ATOM 1626 C C . VAL A 1 194 ? 5.493 -4.639 2.676 1.00 36.06 194 VAL A C 1
ATOM 1628 O O . VAL A 1 194 ? 5.415 -5.388 1.674 1.00 36.06 194 VAL A O 1
#

Organism: NCBI:txid129338

Radius of gyration: 20.1 Å; chains: 1; bounding box: 49×42×51 Å

Foldseek 3Di:
DDDPPQDADVNHGLVVLLVVLVVQLVVLVVQLVVDPDPVSVVVSVVSNLVSVLVSVVSCLVSVPDDVVVLVVLVVLLVVLLVVLVVQVVCVVPDDDPDPPVCPVPQDPLLQQLLVQLQNVLSVVLSVQLCVLCVPCPVPDDPSVSLVVSLVVLVVLLVVLVVVLVVDPDSSPNSNSNNNNVNSVVVNCSSSVDD